Protein AF-A0AAI8WBE4-F1 (afdb_monomer)

Secondary structure (DSSP, 8-state):
------SHHHH-HHHHHHEE--EE--GGGTTT-S-EE--EES-SS-------PPP--PPEEE--TTTT-S--EEEETTEEEE--GGGSSS---HHHHHHS-HHHHHHHHHHHHHHHHTT----HHHHHHHHHHHS--SSHHHHHHHTT--HHHHHHHHHHHHSS-HHHHHHHHHHHHHHHHHH-TT--THHHHTSS-SSHHHHHH-

Mean predicted aligned error: 8.74 Å

Foldseek 3Di:
DFDFDFCQCVPPVVCVVFWDWDWADDPLCVQPDVTDIDTDTPDPDDDDDDGDDAQQLDWDWDDDLVVLDQWTFIDAPVDTDTDGQVPDPDHDDSVVLSVDDPVVNVVSVVVVVVVSCPPHGRDVVSVLLVVCLVAQDLDLVRVQVVVVHDQVVQQVVCCVPRVDGSVVVSVSSLVRSVVVQVPDPPHDCVVVCVRSQVDPVSVVVD

Sequence (206 aa):
MYSPIQVPYIVNPIYQKYFKYPAIVIPSLQDFVICLWEHQSLTQDSYEVNDLIIPDGCIDLFIDFKKQSSNFQVSVKQSMISIAISEFKIPFNLDYFFSLSYSQQKEYFIDYLHQLIEGHTPNQFIKLIDRFSQIPASTIQDLCQDLVVGTRQCQQLFKKYYGISPQLMLLTLRFQYCLKILTDPHASEKKLIALHYYDQSHLIKD

pLDDT: mean 76.63, std 12.12, range [44.84, 94.19]

Solvent-accessible surface area (backbone atoms only — not comparable to full-atom values): 12722 Å² total; per-residue (Å²): 126,57,74,81,76,71,58,46,68,75,74,34,68,67,43,59,72,40,37,48,71,53,76,44,72,49,82,94,42,49,75,82,38,73,60,46,75,46,86,41,75,75,58,91,74,91,76,92,76,93,71,72,85,72,73,59,83,66,75,47,79,46,73,56,81,88,69,68,54,86,46,41,36,32,30,55,84,94,44,79,47,72,47,50,48,83,75,45,93,66,84,75,64,60,72,62,45,73,71,42,55,74,71,53,32,52,51,54,51,52,53,49,53,50,61,74,48,59,96,61,77,73,49,72,69,60,56,42,52,47,58,29,50,78,58,50,67,89,43,68,66,55,51,20,54,78,66,73,42,56,70,72,56,38,43,53,48,29,38,71,77,70,71,39,48,52,66,57,52,52,50,31,40,43,51,44,46,49,48,54,45,76,73,35,94,84,50,60,72,69,58,63,56,69,58,84,31,93,40,72,69,52,58,76,69,109

Radius of gyration: 18.99 Å; Cα contacts (8 Å, |Δi|>4): 205; chains: 1; bounding box: 45×43×49 Å

Structure (mmCIF, N/CA/C/O backbone):
data_AF-A0AAI8WBE4-F1
#
_entry.id   AF-A0AAI8WBE4-F1
#
loop_
_atom_site.group_PDB
_atom_site.id
_atom_site.type_symbol
_atom_site.label_atom_id
_atom_site.label_alt_id
_atom_site.label_comp_id
_atom_site.label_asym_id
_atom_site.label_entity_id
_atom_site.label_seq_id
_atom_site.pdbx_PDB_ins_code
_atom_site.Cartn_x
_atom_site.Cartn_y
_atom_site.Cartn_z
_atom_site.occupancy
_atom_site.B_iso_or_equiv
_atom_site.auth_seq_id
_atom_site.auth_comp_id
_atom_site.auth_asym_id
_atom_site.auth_atom_id
_atom_site.pdbx_PDB_model_num
ATOM 1 N N . MET A 1 1 ? -7.448 13.087 -1.320 1.00 63.97 1 MET A N 1
ATOM 2 C CA . MET A 1 1 ? -7.300 11.638 -1.521 1.00 63.97 1 MET A CA 1
ATOM 3 C C . MET A 1 1 ? -6.040 11.200 -0.802 1.00 63.97 1 MET A C 1
ATOM 5 O O . MET A 1 1 ? -5.084 11.978 -0.784 1.00 63.97 1 MET A O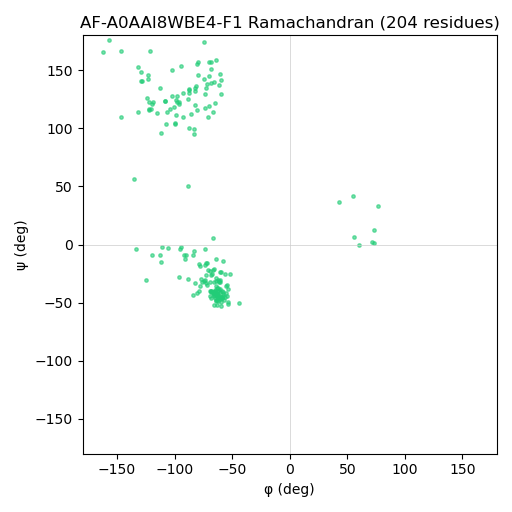 1
ATOM 9 N N . TYR A 1 2 ? -6.068 10.049 -0.138 1.00 72.56 2 TYR A N 1
ATOM 10 C CA . TYR A 1 2 ? -4.865 9.475 0.461 1.00 72.56 2 TYR A CA 1
ATOM 11 C C . TYR A 1 2 ? -3.817 9.209 -0.625 1.00 72.56 2 TYR A C 1
ATOM 13 O O . TYR A 1 2 ? -4.165 8.794 -1.725 1.00 72.56 2 TYR A O 1
ATOM 21 N N . SER A 1 3 ? -2.543 9.443 -0.318 1.00 76.19 3 SER A N 1
ATOM 22 C CA . SER A 1 3 ? -1.429 8.988 -1.147 1.00 76.19 3 SER A CA 1
ATOM 23 C C . SER A 1 3 ? -0.425 8.329 -0.212 1.00 76.19 3 SER A C 1
ATOM 25 O O . SER A 1 3 ? 0.112 9.041 0.644 1.00 76.19 3 SER A O 1
ATOM 27 N N . PRO A 1 4 ? -0.187 7.011 -0.321 1.00 79.00 4 PRO A N 1
ATOM 28 C CA . PRO A 1 4 ? 0.847 6.361 0.466 1.00 79.00 4 PRO A CA 1
ATOM 29 C C . PRO A 1 4 ? 2.200 6.975 0.112 1.00 79.00 4 PRO A C 1
ATOM 31 O O . PRO A 1 4 ? 2.489 7.251 -1.056 1.00 79.00 4 PRO A O 1
ATOM 34 N N . ILE A 1 5 ? 3.010 7.234 1.132 1.00 77.69 5 ILE A N 1
ATOM 35 C CA . ILE A 1 5 ? 4.370 7.732 0.969 1.00 77.69 5 ILE A CA 1
ATOM 36 C C . ILE A 1 5 ? 5.294 6.539 1.095 1.00 77.69 5 ILE A C 1
ATOM 38 O O . ILE A 1 5 ? 5.270 5.838 2.104 1.00 77.69 5 ILE A O 1
ATOM 42 N N . GLN A 1 6 ? 6.117 6.348 0.069 1.00 76.56 6 GLN A N 1
ATOM 43 C CA . GLN A 1 6 ? 7.209 5.389 0.049 1.00 76.56 6 GLN A CA 1
ATOM 44 C C . GLN A 1 6 ? 8.528 6.152 0.163 1.00 76.56 6 GLN A C 1
ATOM 46 O O . GLN A 1 6 ? 8.897 6.944 -0.703 1.00 76.56 6 GLN A O 1
ATOM 51 N N . VAL A 1 7 ? 9.216 5.941 1.283 1.00 68.62 7 VAL A N 1
ATOM 52 C CA . VAL A 1 7 ? 10.467 6.619 1.642 1.00 68.62 7 VAL A CA 1
ATOM 53 C C . VAL A 1 7 ? 11.693 6.135 0.851 1.00 68.62 7 VAL A C 1
ATOM 55 O O . VAL A 1 7 ? 12.537 6.992 0.582 1.00 68.62 7 VAL A O 1
ATOM 58 N N . PRO A 1 8 ? 11.813 4.860 0.412 1.00 66.38 8 PRO A N 1
ATOM 59 C CA . PRO A 1 8 ? 12.969 4.383 -0.353 1.00 66.38 8 PRO A CA 1
ATOM 60 C C . PRO A 1 8 ? 13.444 5.317 -1.463 1.00 66.38 8 PRO A C 1
ATOM 62 O O . PRO A 1 8 ? 14.603 5.726 -1.506 1.00 66.38 8 PRO A O 1
ATOM 65 N N . TYR A 1 9 ? 12.516 5.751 -2.314 1.00 63.03 9 TYR A N 1
ATOM 66 C CA . TYR A 1 9 ? 12.819 6.635 -3.432 1.00 63.03 9 TYR A CA 1
ATOM 67 C C . TYR A 1 9 ? 13.170 8.068 -2.994 1.00 63.03 9 TYR A C 1
ATOM 69 O O . TYR A 1 9 ? 13.841 8.789 -3.725 1.00 63.03 9 TYR A O 1
ATOM 77 N N . ILE A 1 10 ? 12.752 8.500 -1.802 1.00 65.75 10 ILE A N 1
ATOM 78 C CA . ILE A 1 10 ? 13.009 9.852 -1.285 1.00 65.75 10 ILE A CA 1
ATOM 79 C C . ILE A 1 10 ? 14.420 9.955 -0.700 1.00 65.75 10 ILE A C 1
ATOM 81 O O . ILE A 1 10 ? 15.099 10.957 -0.915 1.00 65.75 10 ILE A O 1
ATOM 85 N N . VAL A 1 11 ? 14.867 8.933 0.034 1.00 68.25 11 VAL A N 1
ATOM 86 C CA . VAL A 1 11 ? 16.085 9.027 0.861 1.00 68.25 11 VAL A CA 1
ATOM 87 C C . VAL A 1 11 ? 17.249 8.175 0.370 1.00 68.25 11 VAL A C 1
ATOM 89 O O . VAL A 1 11 ? 18.373 8.397 0.817 1.00 68.25 11 VAL A O 1
ATOM 92 N N . ASN A 1 12 ? 17.022 7.211 -0.529 1.00 78.00 12 ASN A N 1
ATOM 93 C CA . ASN A 1 12 ? 18.075 6.315 -0.994 1.00 78.00 12 ASN A CA 1
ATOM 94 C C . ASN A 1 12 ? 18.629 6.762 -2.367 1.00 78.00 12 ASN A C 1
ATOM 96 O O . ASN A 1 12 ? 17.996 6.526 -3.402 1.00 78.00 12 ASN A O 1
ATOM 100 N N . PRO A 1 13 ? 19.833 7.368 -2.421 1.00 77.81 13 PRO A N 1
ATOM 101 C CA . PRO A 1 13 ? 20.407 7.873 -3.669 1.00 77.81 13 PRO A CA 1
ATOM 102 C C . PRO A 1 13 ? 20.771 6.755 -4.656 1.00 77.81 13 PRO A C 1
ATOM 104 O O . PRO A 1 13 ? 20.788 6.983 -5.864 1.00 77.81 13 PRO A O 1
ATOM 107 N N . ILE A 1 14 ? 21.039 5.536 -4.170 1.00 78.00 14 ILE A N 1
ATOM 108 C CA . ILE A 1 14 ? 21.267 4.364 -5.030 1.00 78.00 14 ILE A CA 1
ATOM 109 C C . ILE A 1 14 ? 19.966 4.019 -5.756 1.00 78.00 14 ILE A C 1
ATOM 111 O O . ILE A 1 14 ? 19.978 3.761 -6.960 1.00 78.00 14 ILE A O 1
ATOM 115 N N . TYR A 1 15 ? 18.843 4.091 -5.041 1.00 78.44 15 TYR A N 1
ATOM 116 C CA . TYR A 1 15 ? 17.525 3.816 -5.594 1.00 78.44 15 TYR A CA 1
ATOM 117 C C . TYR A 1 15 ? 17.148 4.821 -6.684 1.00 78.44 15 TYR A C 1
ATOM 119 O O . TYR A 1 15 ? 16.803 4.423 -7.790 1.00 78.44 15 TYR A O 1
ATOM 127 N N . GLN A 1 16 ? 17.333 6.118 -6.419 1.00 77.00 16 GLN A N 1
ATOM 128 C CA . GLN A 1 16 ? 17.098 7.185 -7.402 1.00 77.00 16 GLN A CA 1
ATOM 129 C C . GLN A 1 16 ? 17.977 7.059 -8.653 1.00 77.00 16 GLN A C 1
ATOM 131 O O . GLN A 1 16 ? 17.570 7.451 -9.745 1.00 77.00 16 GLN A O 1
ATOM 136 N N . LYS A 1 17 ? 19.198 6.533 -8.500 1.00 82.12 17 LYS A N 1
ATOM 137 C CA . LYS A 1 17 ? 20.144 6.388 -9.608 1.00 82.12 17 LYS A CA 1
ATOM 138 C C . LYS A 1 17 ? 19.829 5.188 -10.500 1.00 82.12 17 LYS A C 1
ATOM 140 O O . LYS A 1 17 ? 20.003 5.281 -11.713 1.00 82.12 17 LYS A O 1
ATOM 145 N N . TYR A 1 18 ? 19.433 4.061 -9.911 1.00 84.31 18 TYR A N 1
ATOM 146 C CA . TYR A 1 18 ? 19.353 2.783 -10.625 1.00 84.31 18 TYR A CA 1
ATOM 147 C C . TYR A 1 18 ? 17.940 2.240 -10.806 1.00 84.31 18 TYR A C 1
ATOM 149 O O . TYR A 1 18 ? 17.774 1.288 -11.564 1.00 84.31 18 TYR A O 1
ATOM 157 N N . PHE A 1 19 ? 16.929 2.828 -10.171 1.00 82.94 19 PHE A N 1
ATOM 158 C CA . PHE A 1 19 ? 15.551 2.368 -10.272 1.00 82.94 19 PHE A CA 1
ATOM 159 C C . PHE A 1 19 ? 14.602 3.512 -10.614 1.00 82.94 19 PHE A C 1
ATOM 161 O O . PHE A 1 19 ? 14.700 4.631 -10.113 1.00 82.94 19 PHE A O 1
ATOM 168 N N . LYS A 1 20 ? 13.633 3.201 -11.469 1.00 83.44 20 LYS A N 1
ATOM 169 C CA . LYS A 1 20 ? 12.448 4.017 -11.702 1.00 83.44 20 LYS A CA 1
ATOM 170 C C . LYS A 1 20 ? 11.330 3.461 -10.824 1.00 83.44 20 LYS A C 1
ATOM 172 O O . LYS A 1 20 ? 11.008 2.280 -10.939 1.00 83.44 20 LYS A O 1
ATOM 177 N N . TYR A 1 21 ? 10.782 4.319 -9.959 1.00 82.62 21 TYR A N 1
ATOM 178 C CA . TYR A 1 21 ? 9.764 3.961 -8.963 1.00 82.62 21 TYR A CA 1
ATOM 179 C C . TYR A 1 21 ? 8.586 4.957 -8.866 1.00 82.62 21 TYR A C 1
ATOM 181 O O . TYR A 1 21 ? 8.355 5.543 -7.808 1.00 82.62 21 TYR A O 1
ATOM 189 N N . PRO A 1 22 ? 7.861 5.254 -9.965 1.00 84.19 22 PRO A N 1
ATOM 190 C CA . PRO A 1 22 ? 6.729 6.171 -9.919 1.00 84.19 22 PRO A CA 1
ATOM 191 C C . PRO A 1 22 ? 5.464 5.500 -9.370 1.00 84.19 22 PRO A C 1
ATOM 193 O O . PRO A 1 22 ? 5.171 4.342 -9.674 1.00 84.19 22 PRO A O 1
ATOM 196 N N . ALA A 1 23 ? 4.665 6.287 -8.651 1.00 85.88 23 ALA A N 1
ATOM 197 C CA . ALA A 1 23 ? 3.260 5.987 -8.415 1.00 85.88 23 ALA A CA 1
ATOM 198 C C . ALA A 1 23 ? 2.421 6.445 -9.617 1.00 85.88 23 ALA A C 1
ATOM 200 O O . ALA A 1 23 ? 2.576 7.565 -10.110 1.00 85.88 23 ALA A O 1
ATOM 201 N N . ILE A 1 24 ? 1.511 5.589 -10.068 1.00 88.00 24 ILE A N 1
ATOM 202 C CA . ILE A 1 24 ? 0.591 5.845 -11.174 1.00 88.00 24 ILE A CA 1
ATOM 203 C C . ILE A 1 24 ? -0.832 5.774 -10.624 1.00 88.00 24 ILE A C 1
ATOM 205 O O . ILE A 1 24 ? -1.245 4.758 -10.066 1.00 88.00 24 ILE A O 1
ATOM 209 N N . VAL A 1 25 ? -1.591 6.856 -10.786 1.00 90.44 25 VAL A N 1
ATOM 210 C CA . VAL A 1 25 ? -3.027 6.883 -10.485 1.00 90.44 25 VAL A CA 1
ATOM 211 C C . VAL A 1 25 ? -3.785 6.558 -11.764 1.00 90.44 25 VAL A C 1
ATOM 213 O O . VAL A 1 25 ? -3.528 7.162 -12.804 1.00 90.44 25 VAL A O 1
ATOM 216 N N . ILE A 1 26 ? -4.724 5.618 -11.682 1.00 92.12 26 ILE A N 1
ATOM 217 C CA . ILE A 1 26 ? -5.590 5.230 -12.798 1.00 92.12 26 ILE A CA 1
ATOM 218 C C . ILE A 1 26 ? -6.996 5.771 -12.507 1.00 92.12 26 ILE A C 1
ATOM 220 O O . ILE A 1 26 ? -7.690 5.197 -11.666 1.00 92.12 26 ILE A O 1
ATOM 224 N N . PRO A 1 27 ? -7.441 6.865 -13.162 1.00 91.31 27 PRO A N 1
ATOM 225 C CA . PRO A 1 27 ? -8.697 7.540 -12.817 1.00 91.31 27 PRO A CA 1
ATOM 226 C C . PRO A 1 27 ? -9.924 6.625 -12.843 1.00 91.31 27 PRO A C 1
ATOM 228 O O . PRO A 1 27 ? -10.815 6.746 -12.010 1.00 91.31 27 PRO A O 1
ATOM 231 N N . SER A 1 28 ? -9.957 5.670 -13.770 1.00 91.88 28 SER A N 1
ATOM 232 C CA . SER A 1 28 ? -11.048 4.706 -13.917 1.00 91.88 28 SER A CA 1
ATOM 233 C C . SER A 1 28 ? -11.095 3.651 -12.797 1.00 91.88 28 SER A C 1
ATOM 235 O O . SER A 1 28 ? -12.115 2.987 -12.640 1.00 91.88 28 SER A O 1
ATOM 237 N N . LEU A 1 29 ? -10.022 3.497 -12.013 1.00 91.31 29 LEU A N 1
ATOM 238 C CA . LEU A 1 29 ? -9.918 2.565 -10.882 1.00 91.31 29 LEU A CA 1
ATOM 239 C C . LEU A 1 29 ? -9.863 3.272 -9.520 1.00 91.31 29 LEU A C 1
ATOM 241 O O . LEU A 1 29 ? -9.818 2.588 -8.500 1.00 91.31 29 LEU A O 1
ATOM 245 N N . GLN A 1 30 ? -9.872 4.609 -9.481 1.00 88.50 30 GLN A N 1
ATOM 246 C CA . GLN A 1 30 ? -9.559 5.415 -8.287 1.00 88.50 30 GLN A CA 1
ATOM 247 C C . GLN A 1 30 ? -10.435 5.099 -7.061 1.00 88.50 30 GLN A C 1
ATOM 249 O O . GLN A 1 30 ? -10.028 5.292 -5.920 1.00 88.50 30 GLN A O 1
ATOM 254 N N . ASP A 1 31 ? -11.639 4.591 -7.309 1.00 87.69 31 ASP A N 1
ATOM 255 C CA . ASP A 1 31 ? -12.619 4.215 -6.296 1.00 87.69 31 ASP A CA 1
ATOM 256 C C . ASP A 1 31 ? -12.244 2.921 -5.544 1.00 87.69 31 ASP A C 1
ATOM 258 O O . ASP A 1 31 ? -12.784 2.654 -4.470 1.00 87.69 31 ASP A O 1
ATOM 262 N N . PHE A 1 32 ? -11.325 2.120 -6.093 1.00 87.19 32 PHE A N 1
ATOM 263 C CA . PHE A 1 32 ? -10.859 0.841 -5.540 1.00 87.19 32 PHE A CA 1
ATOM 264 C C . PHE A 1 32 ? -9.340 0.773 -5.360 1.00 87.19 32 PHE A C 1
ATOM 266 O O . PHE A 1 32 ? -8.862 0.084 -4.460 1.00 87.19 32 PHE A O 1
ATOM 273 N N . VAL A 1 33 ? -8.586 1.465 -6.213 1.00 87.44 33 VAL A N 1
ATOM 274 C CA . VAL A 1 33 ? -7.124 1.448 -6.261 1.00 87.44 33 VAL A CA 1
ATOM 275 C C . VAL A 1 33 ? -6.621 2.873 -6.078 1.00 87.44 33 VAL A C 1
ATOM 277 O O . VAL A 1 33 ? -6.859 3.732 -6.922 1.00 87.44 33 VAL A O 1
ATOM 280 N N . ILE A 1 34 ? -5.895 3.116 -4.985 1.00 85.88 34 ILE A N 1
ATOM 281 C CA . ILE A 1 34 ? -5.314 4.434 -4.686 1.00 85.88 34 ILE A CA 1
ATOM 282 C C . ILE A 1 34 ? -4.239 4.789 -5.722 1.00 85.88 34 ILE A C 1
ATOM 284 O O . ILE A 1 34 ? -4.277 5.857 -6.330 1.00 85.88 34 ILE A O 1
ATOM 288 N N . CYS A 1 35 ? -3.283 3.882 -5.931 1.00 87.00 35 CYS A N 1
ATOM 289 C CA . CYS A 1 35 ? -2.249 3.982 -6.953 1.00 87.00 35 CYS A CA 1
ATOM 290 C C . CYS A 1 35 ? -1.611 2.609 -7.220 1.00 87.00 35 CYS A C 1
ATOM 292 O O . CYS A 1 35 ? -1.772 1.669 -6.440 1.00 87.00 35 CYS A O 1
ATOM 294 N N . LEU A 1 36 ? -0.875 2.514 -8.325 1.00 86.50 36 LEU A N 1
ATOM 295 C CA . LEU A 1 36 ? 0.014 1.402 -8.652 1.00 86.50 36 LEU A CA 1
ATOM 296 C C . LEU A 1 36 ? 1.460 1.900 -8.626 1.00 86.50 36 LEU A C 1
ATOM 298 O O . LEU A 1 36 ? 1.753 2.952 -9.193 1.00 86.50 36 LEU A O 1
ATOM 302 N N . TRP A 1 37 ? 2.360 1.143 -8.006 1.00 83.12 37 TRP A N 1
ATOM 303 C CA . TRP A 1 37 ? 3.791 1.446 -8.008 1.00 83.12 37 TRP A CA 1
ATOM 304 C C . TRP A 1 37 ? 4.503 0.626 -9.082 1.00 83.12 37 TRP A C 1
ATOM 306 O O . TRP A 1 37 ? 4.352 -0.592 -9.153 1.00 83.12 37 TRP A O 1
ATOM 316 N N . GLU A 1 38 ? 5.276 1.298 -9.933 1.00 81.81 38 GLU A N 1
ATOM 317 C CA . GLU A 1 38 ? 6.071 0.652 -10.978 1.00 81.81 38 GLU A CA 1
ATOM 318 C C . GLU A 1 38 ? 7.519 0.509 -10.505 1.00 81.81 38 GLU A C 1
ATOM 320 O O . GLU A 1 38 ? 8.205 1.514 -10.406 1.00 81.81 38 GLU A O 1
ATOM 325 N N . HIS A 1 39 ? 8.013 -0.708 -10.254 1.00 80.75 39 HIS A N 1
ATOM 326 C CA . HIS A 1 39 ? 9.421 -0.939 -9.910 1.00 80.75 39 HIS A CA 1
ATOM 327 C C . HIS A 1 39 ? 10.225 -1.424 -11.121 1.00 80.75 39 HIS A C 1
ATOM 329 O O . HIS A 1 39 ? 10.162 -2.599 -11.489 1.00 80.75 39 HIS A O 1
ATOM 335 N N . GLN A 1 40 ? 11.030 -0.546 -11.722 1.00 80.12 40 GLN A N 1
ATOM 336 C CA . GLN A 1 40 ? 11.828 -0.865 -12.908 1.00 80.12 40 GLN A CA 1
ATOM 337 C C . GLN A 1 40 ? 13.321 -0.595 -12.679 1.00 80.12 40 GLN A C 1
ATOM 339 O O . GLN A 1 40 ? 13.709 0.522 -12.348 1.00 80.12 40 GLN A O 1
ATOM 344 N N . SER A 1 41 ? 14.176 -1.597 -12.917 1.00 82.75 41 SER A N 1
ATOM 345 C CA . SER A 1 41 ? 15.634 -1.398 -12.944 1.00 82.75 41 SER A CA 1
ATOM 346 C C . SER A 1 41 ? 16.058 -0.641 -14.204 1.00 82.75 41 SER A C 1
ATOM 348 O O . SER A 1 41 ? 15.631 -0.977 -15.310 1.00 82.75 41 SER A O 1
ATOM 350 N N . LEU A 1 42 ? 16.926 0.353 -14.037 1.00 84.69 42 LEU A N 1
ATOM 351 C CA . LEU A 1 42 ? 17.561 1.129 -15.107 1.00 84.69 42 LEU A CA 1
ATOM 352 C C . LEU A 1 42 ? 18.940 0.574 -15.495 1.00 84.69 42 LEU A C 1
ATOM 354 O O . LEU A 1 42 ? 19.584 1.093 -16.403 1.00 84.69 42 LEU A O 1
ATOM 358 N N . THR A 1 43 ? 19.397 -0.475 -14.811 1.00 80.44 43 THR A N 1
ATOM 359 C CA . THR A 1 43 ? 20.690 -1.128 -15.039 1.00 80.44 43 THR A CA 1
ATOM 360 C C . THR A 1 43 ? 20.543 -2.649 -15.125 1.00 80.44 43 THR A C 1
ATOM 362 O O . THR A 1 43 ? 19.606 -3.236 -14.577 1.00 80.44 43 THR A O 1
ATOM 365 N N . GLN A 1 44 ? 21.466 -3.284 -15.848 1.00 78.44 44 GLN A N 1
ATOM 366 C CA . GLN A 1 44 ? 21.614 -4.742 -15.895 1.00 78.44 44 GLN A CA 1
ATOM 367 C C . GLN A 1 44 ? 22.588 -5.266 -14.832 1.00 78.44 44 GLN A C 1
ATOM 369 O O . GLN A 1 44 ? 22.632 -6.472 -14.587 1.00 78.44 44 GLN A O 1
ATOM 374 N N . ASP A 1 45 ? 23.348 -4.371 -14.203 1.00 80.69 45 ASP A N 1
ATOM 375 C CA . ASP A 1 45 ? 24.311 -4.720 -13.170 1.00 80.69 45 ASP A CA 1
ATOM 376 C C . ASP A 1 45 ? 23.601 -5.167 -11.886 1.00 80.69 45 ASP A C 1
ATOM 378 O O . ASP A 1 45 ? 22.543 -4.656 -11.507 1.00 80.69 45 ASP A O 1
ATOM 382 N N . SER A 1 46 ? 24.203 -6.131 -11.193 1.00 75.31 46 SER A N 1
ATOM 383 C CA . SER A 1 46 ? 23.722 -6.579 -9.890 1.00 75.31 46 SER A CA 1
ATOM 384 C C . SER A 1 46 ? 24.224 -5.645 -8.793 1.00 75.31 46 SER A C 1
ATOM 386 O O . SER A 1 46 ? 25.433 -5.548 -8.572 1.00 75.31 46 SER A O 1
ATOM 388 N N . TYR A 1 47 ? 23.298 -5.032 -8.062 1.00 71.88 47 TYR A N 1
ATOM 389 C CA . TYR A 1 47 ? 23.600 -4.264 -6.860 1.00 71.88 47 TYR A CA 1
ATOM 390 C C . TYR A 1 47 ? 22.730 -4.741 -5.707 1.00 71.88 47 TYR A C 1
ATOM 392 O O . TYR A 1 47 ? 21.546 -5.024 -5.882 1.00 71.88 47 TYR A O 1
ATOM 400 N N . GLU A 1 48 ? 23.326 -4.806 -4.525 1.00 74.69 48 GLU A N 1
ATOM 401 C CA . GLU A 1 48 ? 22.591 -5.015 -3.289 1.00 74.69 48 GLU A CA 1
ATOM 402 C C . GLU A 1 48 ? 22.161 -3.652 -2.750 1.00 74.69 48 GLU A C 1
ATOM 404 O O . GLU A 1 48 ? 22.981 -2.744 -2.584 1.00 74.69 48 GLU A O 1
ATOM 409 N N . VAL A 1 49 ? 20.862 -3.496 -2.512 1.00 72.38 49 VAL A N 1
ATOM 410 C CA . VAL A 1 49 ? 20.298 -2.290 -1.914 1.00 72.38 49 VAL A CA 1
ATOM 411 C C . VAL A 1 49 ? 19.598 -2.699 -0.633 1.00 72.38 49 VAL A C 1
ATOM 413 O O . VAL A 1 49 ? 18.631 -3.455 -0.664 1.00 72.38 49 VAL A O 1
ATOM 416 N N . ASN A 1 50 ? 20.093 -2.188 0.491 1.00 71.38 50 ASN A N 1
ATOM 417 C CA . ASN A 1 50 ? 19.376 -2.269 1.754 1.00 71.38 50 ASN A CA 1
ATOM 418 C C . ASN A 1 50 ? 18.333 -1.165 1.768 1.00 71.38 50 ASN A C 1
ATOM 420 O O . ASN A 1 50 ? 18.681 0.018 1.728 1.00 71.38 50 ASN A O 1
ATOM 424 N N . ASP A 1 51 ? 17.071 -1.570 1.800 1.00 70.88 51 ASP A N 1
ATOM 425 C CA . ASP A 1 51 ? 15.957 -0.650 1.706 1.00 70.88 51 ASP A CA 1
ATOM 426 C C . ASP A 1 51 ? 15.023 -0.767 2.906 1.00 70.88 51 ASP A C 1
ATOM 428 O O . ASP A 1 51 ? 14.791 -1.854 3.444 1.00 70.88 51 ASP A O 1
ATOM 432 N N . LEU A 1 52 ? 14.512 0.379 3.348 1.00 70.31 52 LEU A N 1
ATOM 433 C CA . LEU A 1 52 ? 13.611 0.450 4.487 1.00 70.31 52 LEU A CA 1
ATOM 434 C C . LEU A 1 52 ? 12.178 0.257 3.987 1.00 70.31 52 LEU A C 1
ATOM 436 O O . LEU A 1 52 ? 11.548 1.199 3.506 1.00 70.31 52 LEU A O 1
ATOM 440 N N . ILE A 1 53 ? 11.646 -0.954 4.144 1.00 71.69 53 ILE A N 1
ATOM 441 C CA . ILE A 1 53 ? 10.223 -1.211 3.903 1.00 71.69 53 ILE A CA 1
ATOM 442 C C . ILE A 1 53 ? 9.425 -0.606 5.055 1.00 71.69 53 ILE A C 1
ATOM 444 O O . ILE A 1 53 ? 9.552 -1.024 6.208 1.00 71.69 53 ILE A O 1
ATOM 448 N N . ILE A 1 54 ? 8.579 0.367 4.733 1.00 74.62 54 ILE A N 1
ATOM 449 C CA . ILE A 1 54 ? 7.733 1.048 5.709 1.00 74.62 54 ILE A CA 1
ATOM 450 C C . ILE A 1 54 ? 6.287 0.553 5.656 1.00 74.62 54 ILE A C 1
ATOM 452 O O . ILE A 1 54 ? 5.808 0.159 4.594 1.00 74.62 54 ILE A O 1
ATOM 456 N N . PRO A 1 55 ? 5.561 0.574 6.787 1.00 71.38 55 PRO A N 1
ATOM 457 C CA . PRO A 1 55 ? 4.150 0.232 6.788 1.00 71.38 55 PRO A CA 1
ATOM 458 C C . PRO A 1 55 ? 3.340 1.328 6.086 1.00 71.38 55 PRO A C 1
ATOM 460 O O . PRO A 1 55 ? 3.305 2.481 6.521 1.00 71.38 55 PRO A O 1
ATOM 463 N N . ASP A 1 56 ? 2.652 0.961 5.013 1.00 72.62 56 ASP A N 1
ATOM 464 C CA . ASP A 1 56 ? 1.766 1.848 4.251 1.00 72.62 56 ASP A CA 1
ATOM 465 C C . ASP A 1 56 ? 0.400 1.216 3.929 1.00 72.62 56 ASP A C 1
ATOM 467 O O . ASP A 1 56 ? -0.491 1.881 3.408 1.00 72.62 56 ASP A O 1
ATOM 471 N N . GLY A 1 57 ? 0.208 -0.057 4.289 1.00 69.31 57 GLY A N 1
ATOM 472 C CA . GLY A 1 57 ? -1.040 -0.780 4.058 1.00 69.31 57 GLY A CA 1
ATOM 473 C C . GLY A 1 57 ? -1.264 -1.168 2.596 1.00 69.31 57 GLY A C 1
ATOM 474 O O . GLY A 1 57 ? -2.375 -1.583 2.259 1.00 69.31 57 GLY A O 1
ATOM 475 N N . CYS A 1 58 ? -0.241 -1.054 1.744 1.00 73.69 58 CYS A N 1
ATOM 476 C CA . CYS A 1 58 ? -0.301 -1.527 0.370 1.00 73.69 58 CYS A CA 1
ATOM 477 C C . CYS A 1 58 ? -0.310 -3.059 0.300 1.00 73.69 58 CYS A C 1
ATOM 479 O O . CYS A 1 58 ? 0.110 -3.772 1.216 1.00 73.69 58 CYS A O 1
ATOM 481 N N . ILE A 1 59 ? -0.838 -3.557 -0.815 1.00 72.75 59 ILE A N 1
ATOM 482 C CA . ILE A 1 59 ? -0.731 -4.957 -1.211 1.00 72.75 59 ILE A CA 1
ATOM 483 C C . ILE A 1 59 ? 0.375 -5.016 -2.255 1.00 72.75 59 ILE A C 1
ATOM 485 O O . ILE A 1 59 ? 0.236 -4.418 -3.323 1.00 72.75 59 ILE A O 1
ATOM 489 N N . ASP A 1 60 ? 1.444 -5.748 -1.960 1.00 68.44 60 ASP A N 1
ATOM 490 C CA . ASP A 1 60 ? 2.534 -5.920 -2.914 1.00 68.44 60 ASP A CA 1
ATOM 491 C C . ASP A 1 60 ? 2.240 -7.114 -3.818 1.00 68.44 60 ASP A C 1
ATOM 493 O O . ASP A 1 60 ? 1.881 -8.193 -3.341 1.00 68.44 60 ASP A O 1
ATOM 497 N N . LEU A 1 61 ? 2.417 -6.928 -5.123 1.00 67.88 61 LEU A N 1
ATOM 498 C CA . LEU A 1 61 ? 2.323 -7.985 -6.123 1.00 67.88 61 LEU A CA 1
ATOM 499 C C . LEU A 1 61 ? 3.698 -8.176 -6.758 1.00 67.88 61 LEU A C 1
ATOM 501 O O . LEU A 1 61 ? 4.187 -7.304 -7.473 1.00 67.88 61 LEU A O 1
ATOM 505 N N . PHE A 1 62 ? 4.310 -9.331 -6.513 1.00 66.44 62 PHE A N 1
ATOM 506 C CA . PHE A 1 62 ? 5.594 -9.699 -7.094 1.00 66.44 62 PHE A CA 1
ATOM 507 C C . PHE A 1 62 ? 5.392 -10.686 -8.243 1.00 66.44 62 PHE A C 1
ATOM 509 O O . PHE A 1 62 ? 4.753 -11.733 -8.089 1.00 66.44 62 PHE A O 1
ATOM 516 N N . ILE A 1 63 ? 5.979 -10.350 -9.391 1.00 65.50 63 ILE A N 1
ATOM 517 C CA . ILE A 1 63 ? 6.004 -11.187 -10.590 1.00 65.50 63 ILE A CA 1
ATOM 518 C C . ILE A 1 63 ? 7.468 -11.424 -10.960 1.00 65.50 63 ILE A C 1
ATOM 520 O O . ILE A 1 63 ? 8.198 -10.487 -11.286 1.00 65.50 63 ILE A O 1
ATOM 524 N N . ASP A 1 64 ? 7.908 -12.683 -10.918 1.00 64.38 64 ASP A N 1
ATOM 525 C CA . ASP A 1 64 ? 9.244 -13.067 -11.376 1.00 64.38 64 ASP A CA 1
ATOM 526 C C . ASP A 1 64 ? 9.246 -13.261 -12.901 1.00 64.38 64 ASP A C 1
ATOM 528 O O . ASP A 1 64 ? 8.869 -14.313 -13.426 1.00 64.38 64 ASP A O 1
ATOM 532 N N . PHE A 1 65 ? 9.712 -12.238 -13.620 1.00 64.19 65 PHE A N 1
ATOM 533 C CA . PHE A 1 65 ? 9.843 -12.263 -15.079 1.00 64.19 65 PHE A CA 1
ATOM 534 C C . PHE A 1 65 ? 10.899 -13.255 -15.593 1.00 64.19 65 PHE A C 1
ATOM 536 O O . PHE A 1 65 ? 10.828 -13.660 -16.751 1.00 64.19 65 PHE A O 1
ATOM 543 N N . LYS A 1 66 ? 11.877 -13.664 -14.769 1.00 61.94 66 LYS A N 1
ATOM 544 C CA . LYS A 1 66 ? 12.923 -14.618 -15.182 1.00 61.94 66 LYS A CA 1
ATOM 545 C C . LYS A 1 66 ? 12.442 -16.058 -15.096 1.00 61.94 66 LYS A C 1
ATOM 547 O O . LYS A 1 66 ? 12.875 -16.887 -15.890 1.00 61.94 66 LYS A O 1
ATOM 552 N N . LYS A 1 67 ? 11.575 -16.362 -14.131 1.00 59.94 67 LYS A N 1
ATOM 553 C CA . LYS A 1 67 ? 11.047 -17.718 -13.939 1.00 59.94 67 LYS A CA 1
ATOM 554 C C . LYS A 1 67 ? 9.740 -17.981 -14.677 1.00 59.94 67 LYS A C 1
ATOM 556 O O . LYS A 1 67 ? 9.329 -19.137 -14.682 1.00 59.94 67 LYS A O 1
ATOM 561 N N . GLN A 1 68 ? 9.097 -16.952 -15.254 1.00 59.31 68 GLN A N 1
ATOM 562 C CA . GLN A 1 68 ? 7.751 -17.046 -15.852 1.00 59.31 68 GLN A CA 1
ATOM 563 C C . GLN A 1 68 ? 6.809 -17.869 -14.956 1.00 59.31 68 GLN A C 1
ATOM 565 O O . GLN A 1 68 ? 6.037 -18.708 -15.414 1.00 59.31 68 GLN A O 1
ATOM 570 N N . SER A 1 69 ? 6.959 -17.719 -13.637 1.00 52.41 69 SER A N 1
ATOM 571 C CA . SER A 1 69 ? 6.311 -18.615 -12.690 1.00 52.41 69 SER A CA 1
ATOM 572 C C . SER A 1 69 ? 4.819 -18.330 -12.675 1.00 52.41 69 SER A C 1
ATOM 574 O O . SER A 1 69 ? 4.415 -17.170 -12.623 1.00 52.41 69 SER A O 1
ATOM 576 N N . SER A 1 70 ? 4.002 -19.382 -12.633 1.00 49.53 70 SER A N 1
ATOM 577 C CA . SER A 1 70 ? 2.539 -19.300 -12.707 1.00 49.53 70 SER A CA 1
ATOM 578 C C . SER A 1 70 ? 1.843 -18.627 -11.515 1.00 49.53 70 SER A C 1
ATOM 580 O O . SER A 1 70 ? 0.616 -18.629 -11.418 1.00 49.53 70 SER A O 1
ATOM 582 N N . ASN A 1 71 ? 2.614 -18.083 -10.578 1.00 49.66 71 ASN A N 1
ATOM 583 C CA . ASN A 1 71 ? 2.136 -17.618 -9.290 1.00 49.66 71 ASN A CA 1
ATOM 584 C C . ASN A 1 71 ? 2.490 -16.139 -9.134 1.00 49.66 71 ASN A C 1
AT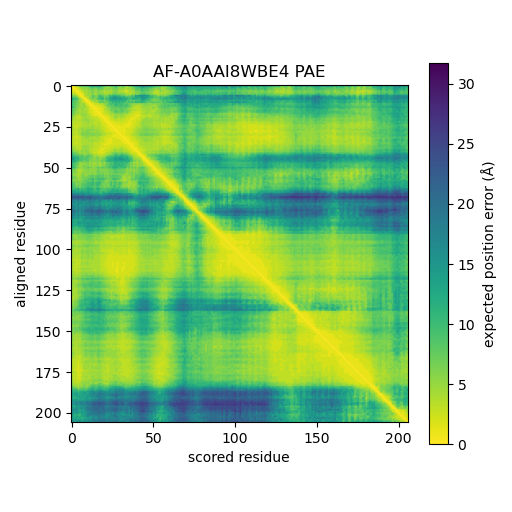OM 586 O O . ASN A 1 71 ? 3.666 -15.780 -9.175 1.00 49.66 71 ASN A O 1
ATOM 590 N N . PHE A 1 72 ? 1.479 -15.297 -8.916 1.00 54.50 72 PHE A N 1
ATOM 591 C CA . PHE A 1 72 ? 1.707 -13.972 -8.347 1.00 54.50 72 PHE A CA 1
ATOM 592 C C . PHE A 1 72 ? 2.025 -14.188 -6.874 1.00 54.50 72 PHE A C 1
ATOM 594 O O . PHE A 1 72 ? 1.322 -14.907 -6.167 1.00 54.50 72 PHE A O 1
ATOM 601 N N . GLN A 1 73 ? 3.108 -13.600 -6.397 1.00 53.25 73 GLN A N 1
ATOM 602 C CA . GLN A 1 73 ? 3.376 -13.598 -4.970 1.00 53.25 73 GLN A CA 1
ATOM 603 C C . GLN A 1 73 ? 2.774 -12.320 -4.416 1.00 53.25 73 GLN A C 1
ATOM 605 O O . GLN A 1 73 ? 3.247 -11.226 -4.707 1.00 53.25 73 GLN A O 1
ATOM 610 N N . VAL A 1 74 ? 1.694 -12.465 -3.658 1.00 53.31 74 VAL A N 1
ATOM 611 C CA . VAL A 1 74 ? 1.092 -11.344 -2.948 1.00 53.31 74 VAL A CA 1
ATOM 612 C C . VAL A 1 74 ? 1.785 -11.233 -1.591 1.00 53.31 74 VAL A C 1
ATOM 614 O O . VAL A 1 74 ? 2.004 -12.228 -0.903 1.00 53.31 74 VAL A O 1
ATOM 617 N N . SER A 1 75 ? 2.180 -10.039 -1.175 1.00 49.31 75 SER A N 1
ATOM 618 C CA . SER A 1 75 ? 2.558 -9.809 0.218 1.00 49.31 75 SER A CA 1
ATOM 619 C C . SER A 1 75 ? 1.474 -8.971 0.860 1.00 49.31 75 SER A C 1
ATOM 621 O O . SER A 1 75 ? 1.138 -7.888 0.387 1.00 49.31 75 SER A O 1
ATOM 623 N N . VAL A 1 76 ? 0.904 -9.494 1.941 1.00 47.66 76 VAL A N 1
ATOM 624 C CA . VAL A 1 76 ? 0.020 -8.729 2.812 1.00 47.66 76 VAL A CA 1
ATOM 625 C C . VAL A 1 76 ? 0.692 -8.742 4.171 1.00 47.66 76 VAL A C 1
ATOM 627 O O . VAL A 1 76 ? 0.886 -9.814 4.744 1.00 47.66 76 VAL A O 1
ATOM 630 N N . LYS A 1 77 ? 1.008 -7.551 4.706 1.00 49.44 77 LYS A N 1
ATOM 631 C CA . LYS A 1 77 ? 1.429 -7.355 6.109 1.00 49.44 77 LYS A CA 1
ATOM 632 C C . LYS A 1 77 ? 2.877 -7.758 6.438 1.00 49.44 77 LYS A C 1
ATOM 634 O O . LYS A 1 77 ? 3.121 -8.248 7.537 1.00 49.44 77 LYS A O 1
ATOM 639 N N . GLN A 1 78 ? 3.821 -7.604 5.502 1.00 48.50 78 GLN A N 1
ATOM 640 C CA . GLN A 1 78 ? 5.227 -8.051 5.643 1.00 48.50 78 GLN A CA 1
ATOM 641 C C . GLN A 1 78 ? 5.393 -9.575 5.860 1.00 48.50 78 GLN A C 1
ATOM 643 O O . GLN A 1 78 ? 6.512 -10.078 5.927 1.00 48.50 78 GLN A O 1
ATOM 648 N N . SER A 1 79 ? 4.291 -10.330 5.914 1.00 44.84 79 SER A N 1
ATOM 649 C CA . SER A 1 79 ? 4.248 -11.780 5.768 1.00 44.84 79 SER A CA 1
ATOM 650 C C . SER A 1 79 ? 3.909 -12.116 4.322 1.00 44.84 79 SER A C 1
ATOM 652 O O . SER A 1 79 ? 2.855 -11.733 3.815 1.00 44.84 79 SER A O 1
ATOM 654 N N . MET A 1 80 ? 4.795 -12.847 3.658 1.00 45.97 80 MET A N 1
ATOM 655 C CA . MET A 1 80 ? 4.600 -13.263 2.276 1.00 45.97 80 MET A CA 1
ATOM 656 C C . MET A 1 80 ? 3.492 -14.325 2.211 1.00 45.97 80 MET A C 1
ATOM 658 O O . MET A 1 80 ? 3.678 -15.447 2.681 1.00 45.97 80 MET A O 1
ATOM 662 N N . ILE A 1 81 ? 2.331 -13.975 1.652 1.00 51.94 81 ILE A N 1
ATOM 663 C CA . ILE A 1 81 ? 1.213 -14.903 1.440 1.00 51.94 81 ILE A CA 1
ATOM 664 C C . ILE A 1 81 ? 1.069 -15.099 -0.064 1.00 51.94 81 ILE A C 1
ATOM 666 O O . ILE A 1 81 ? 0.421 -14.321 -0.753 1.00 51.94 81 ILE A O 1
ATOM 670 N N . SER A 1 82 ? 1.665 -16.164 -0.592 1.00 53.62 82 SER A N 1
ATOM 671 C CA . SER A 1 82 ? 1.516 -16.476 -2.015 1.00 53.62 82 SER A CA 1
ATOM 672 C C . SER A 1 82 ? 0.063 -16.858 -2.310 1.00 53.62 82 SER A C 1
ATOM 674 O O . SER A 1 82 ? -0.401 -17.883 -1.820 1.00 53.62 82 SER A O 1
ATOM 676 N N . ILE A 1 83 ? -0.635 -16.034 -3.093 1.00 60.75 83 ILE A N 1
ATOM 677 C CA . ILE A 1 83 ? -1.969 -16.330 -3.628 1.00 60.75 83 ILE A CA 1
ATOM 678 C C . ILE A 1 83 ? -1.766 -16.684 -5.091 1.00 60.75 83 ILE A C 1
ATOM 680 O O . ILE A 1 83 ? -1.305 -15.851 -5.873 1.00 60.75 83 ILE A O 1
ATOM 684 N N . ALA A 1 84 ? -2.089 -17.915 -5.477 1.00 63.03 84 ALA A N 1
ATOM 685 C CA . ALA A 1 84 ? -1.996 -18.274 -6.882 1.00 63.03 84 ALA A CA 1
ATOM 686 C C . ALA A 1 84 ? -3.035 -17.471 -7.676 1.00 63.03 84 ALA A C 1
ATOM 688 O O . ALA A 1 84 ? -4.175 -17.318 -7.248 1.00 63.03 84 ALA A O 1
ATOM 689 N N . ILE A 1 85 ? -2.674 -16.992 -8.868 1.00 63.47 85 ILE A N 1
ATOM 690 C CA . ILE A 1 85 ? -3.615 -16.272 -9.741 1.00 63.47 85 ILE A CA 1
ATOM 691 C C . ILE A 1 85 ? -4.874 -17.108 -10.001 1.00 63.47 85 ILE A C 1
ATOM 693 O O . ILE A 1 85 ? -5.979 -16.583 -10.088 1.00 63.47 85 ILE A O 1
ATOM 697 N N . SER A 1 86 ? -4.715 -18.428 -10.096 1.00 63.75 86 SER A N 1
ATOM 698 C CA . SER A 1 86 ? -5.818 -19.369 -10.280 1.00 63.75 86 SER A CA 1
ATOM 699 C C . SER A 1 86 ? -6.883 -19.310 -9.179 1.00 63.75 86 SER A C 1
ATOM 701 O O . SER A 1 86 ? -7.954 -19.881 -9.353 1.00 63.75 86 SER A O 1
ATOM 703 N N . GLU A 1 87 ? -6.608 -18.663 -8.044 1.00 68.31 87 GLU A N 1
ATOM 704 C CA . GLU A 1 87 ? -7.582 -18.447 -6.971 1.00 68.31 87 GLU A CA 1
ATOM 705 C C . GLU A 1 87 ? -8.551 -17.290 -7.266 1.00 68.31 87 GLU A C 1
ATOM 707 O O . GLU A 1 87 ? -9.611 -17.199 -6.638 1.00 68.31 87 GLU A O 1
ATOM 712 N N . PHE A 1 88 ? -8.241 -16.414 -8.228 1.00 74.00 88 PHE A N 1
ATOM 713 C CA . PHE A 1 88 ? -9.169 -15.377 -8.667 1.00 74.00 88 PHE A CA 1
ATOM 714 C C . PHE A 1 88 ? -10.283 -15.973 -9.533 1.00 74.00 88 PHE A C 1
ATOM 716 O O . PHE A 1 88 ? -10.072 -16.860 -10.356 1.00 74.00 88 PHE A O 1
ATOM 723 N N . LYS A 1 89 ? -11.505 -15.451 -9.365 1.00 77.94 89 LYS A N 1
ATOM 724 C CA . LYS A 1 89 ? -12.682 -15.900 -10.129 1.00 77.94 89 LYS A CA 1
ATOM 725 C C . LYS A 1 89 ? -12.545 -15.669 -11.632 1.00 77.94 89 LYS A C 1
ATOM 727 O O . LYS A 1 89 ? -13.151 -16.397 -12.414 1.00 77.94 89 LYS A O 1
ATOM 732 N N . ILE A 1 90 ? -11.815 -14.625 -12.010 1.00 83.38 90 ILE A N 1
ATOM 733 C CA . ILE A 1 90 ? -11.561 -14.267 -13.399 1.00 83.38 90 ILE A CA 1
ATOM 734 C C . ILE A 1 90 ? -10.183 -14.830 -13.748 1.00 83.38 90 ILE A C 1
ATOM 736 O O . ILE A 1 90 ? -9.221 -14.521 -13.047 1.00 83.38 90 ILE A O 1
ATOM 740 N N . PRO A 1 91 ? -10.061 -15.677 -14.781 1.00 84.38 91 PRO A N 1
ATOM 741 C CA . PRO A 1 91 ? -8.772 -16.223 -15.166 1.00 84.38 91 PRO A CA 1
ATOM 742 C C . PRO A 1 91 ? -7.881 -15.121 -15.747 1.00 84.38 91 PRO A C 1
ATOM 744 O O . PRO A 1 91 ? -8.327 -14.308 -16.555 1.00 84.38 91 PRO A O 1
ATOM 747 N N . PHE A 1 92 ? -6.601 -15.135 -15.388 1.00 85.56 92 PHE A N 1
ATOM 748 C CA . PHE A 1 92 ? -5.582 -14.273 -15.986 1.00 85.56 92 PHE A CA 1
ATOM 749 C C . PHE A 1 92 ? -4.666 -15.122 -16.867 1.00 85.56 92 PHE A C 1
ATOM 751 O O . PHE A 1 92 ? -4.081 -16.104 -16.400 1.00 85.56 92 PHE A O 1
ATOM 758 N N . ASN A 1 93 ? -4.544 -14.769 -18.147 1.00 87.56 93 ASN A N 1
ATOM 759 C CA . ASN A 1 93 ? -3.732 -15.535 -19.085 1.00 87.56 93 ASN A CA 1
ATOM 760 C C . ASN A 1 93 ? -2.259 -15.127 -18.965 1.00 87.56 93 ASN A C 1
ATOM 762 O O . ASN A 1 93 ? -1.812 -14.158 -19.577 1.00 87.56 93 ASN A O 1
ATOM 766 N N . LEU A 1 94 ? -1.516 -15.890 -18.168 1.00 83.25 94 LEU A N 1
ATOM 767 C CA . LEU A 1 94 ? -0.090 -15.685 -17.933 1.00 83.25 94 LEU A CA 1
ATOM 768 C C . LEU A 1 94 ? 0.768 -15.833 -19.187 1.00 83.25 94 LEU A C 1
ATOM 770 O O . LEU A 1 94 ? 1.664 -15.020 -19.397 1.00 83.25 94 LEU A O 1
ATOM 774 N N . ASP A 1 95 ? 0.488 -16.837 -20.016 1.00 84.44 95 ASP A N 1
ATOM 775 C CA . ASP A 1 95 ? 1.263 -17.090 -21.232 1.00 84.44 95 ASP A CA 1
ATOM 776 C C . ASP A 1 95 ? 1.130 -15.909 -22.195 1.00 84.44 95 ASP A C 1
ATOM 778 O O . ASP A 1 95 ? 2.119 -15.399 -22.725 1.00 84.44 95 ASP A O 1
ATOM 782 N N . TYR A 1 96 ? -0.098 -15.410 -22.358 1.00 88.81 96 TYR A N 1
ATOM 783 C CA . TYR A 1 96 ? -0.354 -14.210 -23.140 1.00 88.81 96 TYR A CA 1
ATOM 784 C C . TYR A 1 96 ? 0.313 -12.987 -22.509 1.00 88.81 96 TYR A C 1
ATOM 786 O O . TYR A 1 96 ? 1.044 -12.285 -23.201 1.00 88.81 96 TYR A O 1
ATOM 794 N N . PHE A 1 97 ? 0.150 -12.768 -21.202 1.00 88.94 97 PHE A N 1
ATOM 795 C CA . PHE A 1 97 ? 0.785 -11.659 -20.490 1.00 88.94 97 PHE A CA 1
ATOM 796 C C . PHE A 1 97 ? 2.308 -11.627 -20.700 1.00 88.94 97 PHE A C 1
ATOM 798 O O . PHE A 1 97 ? 2.855 -10.599 -21.096 1.00 88.94 97 PHE A O 1
ATOM 805 N N . PHE A 1 98 ? 3.009 -12.749 -20.524 1.00 85.69 98 PHE A N 1
ATOM 806 C CA . PHE A 1 98 ? 4.461 -12.808 -20.719 1.00 85.69 98 PHE A CA 1
ATOM 807 C C . PHE A 1 98 ? 4.898 -12.739 -22.191 1.00 85.69 98 PHE A C 1
ATOM 809 O O . PHE A 1 98 ? 6.062 -12.437 -22.450 1.00 85.69 98 PHE A O 1
ATOM 816 N N . SER A 1 99 ? 3.989 -12.952 -23.149 1.00 88.69 99 SER A N 1
ATOM 817 C CA . SER A 1 99 ? 4.262 -12.748 -24.581 1.00 88.69 99 SER A CA 1
ATOM 818 C C . SER A 1 99 ? 4.228 -11.275 -25.015 1.00 88.69 99 SER A C 1
ATOM 820 O O . SER A 1 99 ? 4.759 -10.927 -26.071 1.00 88.69 99 SER A O 1
ATOM 822 N N . LEU A 1 100 ? 3.608 -10.405 -24.212 1.00 90.19 100 LEU A N 1
ATOM 823 C CA . LEU A 1 100 ? 3.443 -8.984 -24.505 1.00 90.19 100 LEU A CA 1
ATOM 824 C C . LEU A 1 100 ? 4.701 -8.168 -24.177 1.00 90.19 100 LEU A C 1
ATOM 826 O O . LEU A 1 100 ? 5.490 -8.515 -23.298 1.00 90.19 100 LEU A O 1
ATOM 830 N N . SER A 1 101 ? 4.858 -7.019 -24.843 1.00 89.56 101 SER A N 1
ATOM 831 C CA . SER A 1 101 ? 5.846 -6.021 -24.415 1.00 89.56 101 SER A CA 1
ATOM 832 C C . SER A 1 101 ? 5.492 -5.458 -23.035 1.00 89.56 101 SER A C 1
ATOM 834 O O . SER A 1 101 ? 4.330 -5.453 -22.634 1.00 89.56 101 SER A O 1
ATOM 836 N N . TYR A 1 102 ? 6.470 -4.893 -22.327 1.00 84.38 102 TYR A N 1
ATOM 837 C CA . TYR A 1 102 ? 6.246 -4.314 -20.999 1.00 84.38 102 TYR A CA 1
ATOM 838 C C . TYR A 1 102 ? 5.112 -3.269 -20.952 1.00 84.38 102 TYR A C 1
ATOM 840 O O . TYR A 1 102 ? 4.332 -3.230 -20.005 1.00 84.38 102 TYR A O 1
ATOM 848 N N . SER A 1 103 ? 4.980 -2.429 -21.986 1.00 88.06 103 SER A N 1
ATOM 849 C CA . SER A 1 103 ? 3.886 -1.447 -22.047 1.00 88.06 103 SER A CA 1
ATOM 850 C C . SER A 1 103 ? 2.522 -2.128 -22.158 1.00 88.06 103 SER A C 1
ATOM 852 O O . SER A 1 103 ? 1.598 -1.783 -21.429 1.00 88.06 103 SER A O 1
ATOM 854 N N . GLN A 1 104 ? 2.423 -3.139 -23.021 1.00 91.50 104 GLN A N 1
ATOM 855 C CA . GLN A 1 104 ? 1.196 -3.908 -23.229 1.00 91.50 104 GLN A CA 1
ATOM 856 C C . GLN A 1 104 ? 0.849 -4.778 -22.014 1.00 91.50 104 GLN A C 1
ATOM 858 O O . GLN A 1 104 ? -0.322 -4.968 -21.71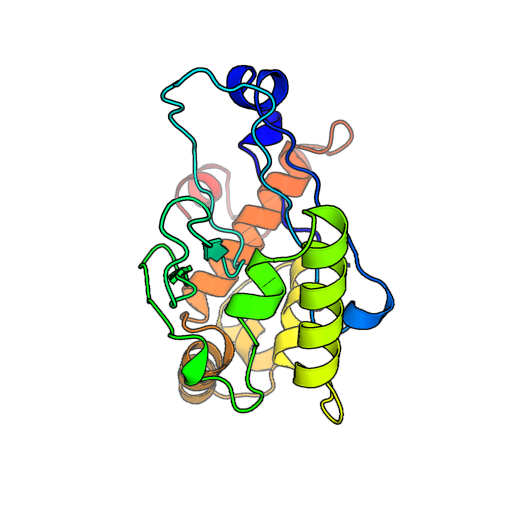5 1.00 91.50 104 GLN A O 1
ATOM 863 N N . GLN A 1 105 ? 1.847 -5.273 -21.277 1.00 88.50 105 GLN A N 1
ATOM 864 C CA . GLN A 1 105 ? 1.640 -5.964 -20.003 1.00 88.50 105 GLN A CA 1
ATOM 865 C C . GLN A 1 105 ? 0.939 -5.062 -18.989 1.00 88.50 105 GLN A C 1
ATOM 867 O O . GLN A 1 105 ? -0.011 -5.491 -18.338 1.00 88.50 105 GLN A O 1
ATOM 872 N N . LYS A 1 106 ? 1.374 -3.802 -18.872 1.00 87.75 106 LYS A N 1
ATOM 873 C CA . LYS A 1 106 ? 0.734 -2.836 -17.971 1.00 87.75 106 LYS A CA 1
ATOM 874 C C . LYS A 1 106 ? -0.725 -2.595 -18.343 1.00 87.75 106 LYS A C 1
ATOM 876 O O . LYS A 1 106 ? -1.577 -2.647 -17.463 1.00 87.75 106 LYS A O 1
ATOM 881 N N . GLU A 1 107 ? -1.005 -2.377 -19.625 1.00 92.88 107 GLU A N 1
ATOM 882 C CA . GLU A 1 107 ? -2.374 -2.204 -20.127 1.00 92.88 107 GLU A CA 1
ATOM 883 C C . GLU A 1 107 ? -3.228 -3.446 -19.843 1.00 92.88 107 GLU A C 1
ATOM 885 O O . GLU A 1 107 ? -4.273 -3.335 -19.211 1.00 92.88 107 GLU A O 1
ATOM 890 N N . TYR A 1 108 ? -2.725 -4.638 -20.174 1.00 92.56 108 TYR A N 1
ATOM 891 C CA . TYR A 1 108 ? -3.419 -5.900 -19.913 1.00 92.56 108 TYR A CA 1
ATOM 892 C C . TYR A 1 108 ? -3.733 -6.110 -18.425 1.00 92.56 108 TYR A C 1
ATOM 894 O O . TYR A 1 108 ? -4.815 -6.575 -18.070 1.00 92.56 108 TYR A O 1
ATOM 902 N N . PHE A 1 109 ? -2.800 -5.761 -17.535 1.00 89.56 109 PHE A N 1
ATOM 903 C CA . PHE A 1 109 ? -3.022 -5.868 -16.096 1.00 89.56 109 PHE A CA 1
ATOM 904 C C . PHE A 1 109 ? -4.062 -4.858 -15.591 1.00 89.56 109 PHE A C 1
ATOM 906 O O . PHE A 1 109 ? -4.914 -5.220 -14.781 1.00 89.56 109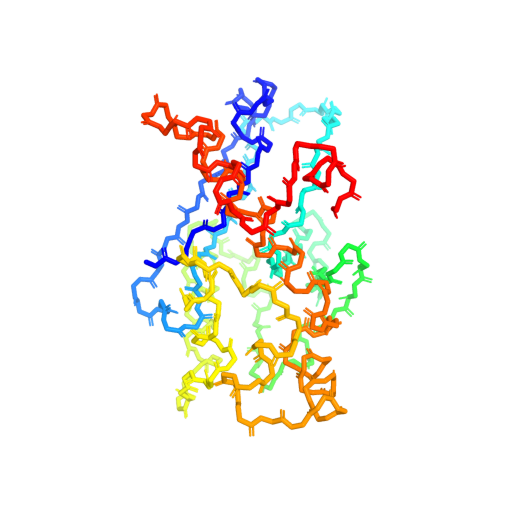 PHE A O 1
ATOM 913 N N . ILE A 1 110 ? -4.043 -3.619 -16.089 1.00 91.69 110 ILE A N 1
ATOM 914 C CA . ILE A 1 110 ? -5.057 -2.604 -15.761 1.00 91.69 110 ILE A CA 1
ATOM 915 C C . ILE A 1 110 ? -6.445 -3.048 -16.245 1.00 91.69 110 ILE A C 1
ATOM 917 O O . ILE A 1 110 ? -7.411 -2.965 -15.484 1.00 91.69 110 ILE A O 1
ATOM 921 N N . ASP A 1 111 ? -6.546 -3.589 -17.458 1.00 94.19 111 ASP A N 1
ATOM 922 C CA . ASP A 1 111 ? -7.797 -4.131 -18.001 1.00 94.19 111 ASP A CA 1
ATOM 923 C C . ASP A 1 111 ? -8.313 -5.313 -17.173 1.00 94.19 111 ASP A C 1
ATOM 925 O O . ASP A 1 111 ? -9.515 -5.452 -16.936 1.00 94.19 111 ASP A O 1
ATOM 929 N N . TYR A 1 112 ? -7.412 -6.158 -16.673 1.00 91.56 112 TYR A N 1
ATOM 930 C CA . TYR A 1 112 ? -7.779 -7.234 -15.762 1.00 91.56 112 TYR A CA 1
ATOM 931 C C . TYR A 1 112 ? -8.305 -6.710 -14.417 1.00 91.56 112 TYR A C 1
ATOM 933 O O . TYR A 1 112 ? -9.311 -7.214 -13.913 1.00 91.56 112 TYR A O 1
ATOM 941 N N . LEU A 1 113 ? -7.692 -5.664 -13.848 1.00 90.31 113 LEU A N 1
ATOM 942 C CA . LEU A 1 113 ? -8.224 -5.007 -12.648 1.00 90.31 113 LEU A CA 1
ATOM 943 C C . LEU A 1 113 ? -9.624 -4.434 -12.895 1.00 90.31 113 LEU A C 1
ATOM 945 O O . LEU A 1 113 ? -10.484 -4.5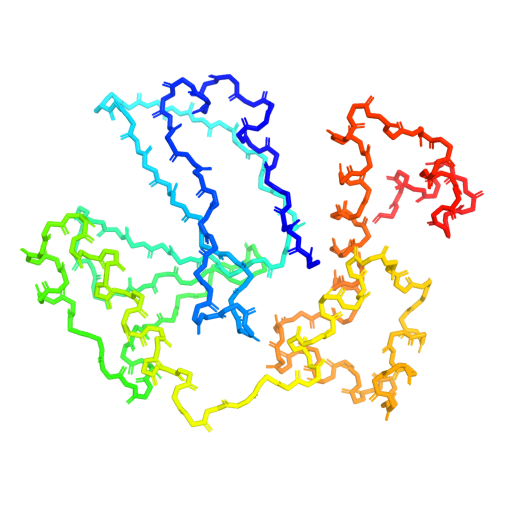59 -12.025 1.00 90.31 113 LEU A O 1
ATOM 949 N N . HIS A 1 114 ? -9.878 -3.870 -14.081 1.00 93.19 114 HIS A N 1
ATOM 950 C CA . HIS A 1 114 ? -11.211 -3.413 -14.477 1.00 93.19 114 HIS A CA 1
ATOM 951 C C . HIS A 1 114 ? -12.247 -4.534 -14.451 1.00 93.19 114 HIS A C 1
ATOM 953 O O . HIS A 1 114 ? -13.320 -4.351 -13.877 1.00 93.19 114 HIS A O 1
ATOM 959 N N . GLN A 1 115 ? -11.911 -5.700 -15.002 1.00 92.75 115 GLN A N 1
ATOM 960 C CA . GLN A 1 115 ? -12.792 -6.869 -14.972 1.00 92.75 1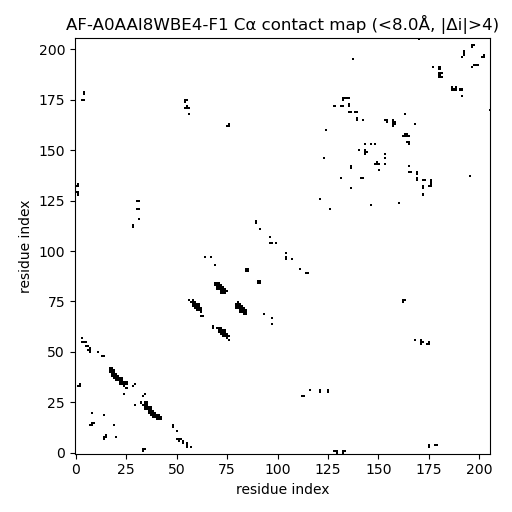15 GLN A CA 1
ATOM 961 C C . GLN A 1 115 ? -13.057 -7.340 -13.536 1.00 92.75 115 GLN A C 1
ATOM 963 O O . GLN A 1 115 ? -14.187 -7.680 -13.196 1.00 92.75 115 GLN A O 1
ATOM 968 N N . LEU A 1 116 ? -12.043 -7.322 -12.662 1.00 87.75 116 LEU A N 1
ATOM 969 C CA . LEU A 1 116 ? -12.200 -7.733 -11.261 1.00 87.75 116 LEU A CA 1
ATOM 970 C C . LEU A 1 116 ? -13.151 -6.832 -10.463 1.00 87.75 116 LEU A C 1
ATOM 972 O O . LEU A 1 116 ? -13.793 -7.314 -9.528 1.00 87.75 116 LEU A O 1
ATOM 976 N N . ILE A 1 117 ? -13.230 -5.543 -10.796 1.00 89.88 117 ILE A N 1
ATOM 977 C CA . ILE A 1 117 ? -14.109 -4.591 -10.102 1.00 89.88 117 ILE A CA 1
ATOM 978 C C . ILE A 1 117 ? -15.457 -4.393 -10.803 1.00 89.88 117 ILE A C 1
ATOM 980 O O . ILE A 1 117 ? -16.313 -3.669 -10.290 1.00 89.88 117 ILE A O 1
ATOM 984 N N . GLU A 1 118 ? -15.672 -5.014 -11.961 1.00 91.44 118 GLU A N 1
ATOM 985 C CA . GLU A 1 118 ? -16.905 -4.857 -12.724 1.00 91.44 118 GLU A CA 1
ATOM 986 C C . GLU A 1 118 ? -18.122 -5.314 -11.902 1.00 91.44 118 GLU A C 1
ATOM 988 O O . GLU A 1 118 ? -18.138 -6.385 -11.295 1.00 91.44 118 GLU A O 1
ATOM 993 N N . GLY A 1 119 ? -19.150 -4.464 -11.828 1.00 89.62 119 GLY A N 1
ATOM 994 C CA . GLY A 1 119 ? -20.350 -4.725 -11.026 1.00 89.62 119 GLY A CA 1
ATOM 995 C C . GLY A 1 119 ? -20.160 -4.595 -9.506 1.00 89.62 119 GLY A C 1
ATOM 996 O O . GLY A 1 119 ? -21.118 -4.791 -8.753 1.00 89.62 119 GLY A O 1
ATOM 997 N N . HIS A 1 120 ? -18.966 -4.233 -9.033 1.00 89.62 120 HIS A N 1
ATOM 998 C CA . HIS A 1 120 ? -18.704 -3.954 -7.625 1.00 89.62 120 HIS A CA 1
ATOM 999 C C . HIS A 1 120 ? -18.818 -2.457 -7.314 1.00 89.62 120 HIS A C 1
ATOM 1001 O O . HIS A 1 120 ? -18.605 -1.594 -8.160 1.00 89.62 120 HIS A O 1
ATOM 1007 N N . THR A 1 121 ? -19.137 -2.132 -6.057 1.00 89.12 121 THR A N 1
ATOM 1008 C CA . THR A 1 121 ? -19.083 -0.756 -5.538 1.00 89.12 121 THR A CA 1
ATOM 1009 C C . THR A 1 121 ? -18.171 -0.694 -4.312 1.00 89.1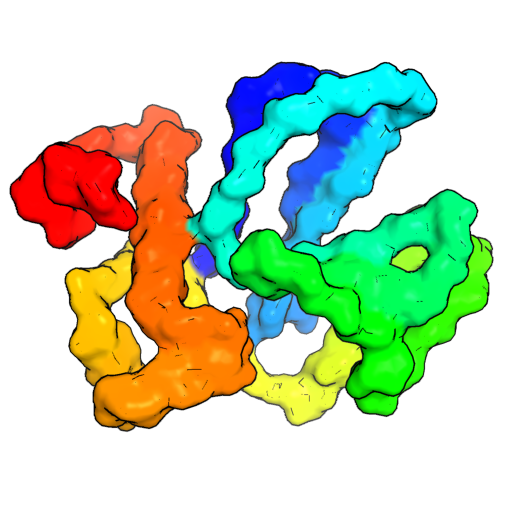2 121 THR A C 1
ATOM 1011 O O . THR A 1 121 ? -18.132 -1.662 -3.539 1.00 89.12 121 THR A O 1
ATOM 1014 N N . PRO A 1 122 ? -17.430 0.411 -4.095 1.00 86.69 122 PRO A N 1
ATOM 1015 C CA . PRO A 1 122 ? -16.540 0.516 -2.950 1.00 86.69 122 PRO A CA 1
ATOM 1016 C C . PRO A 1 122 ? -17.330 0.497 -1.650 1.00 86.69 122 PRO A C 1
ATOM 1018 O O . PRO A 1 122 ? -18.197 1.345 -1.398 1.00 86.69 122 PRO A O 1
ATOM 1021 N N . ASN A 1 123 ? -17.010 -0.472 -0.801 1.00 86.81 123 ASN A N 1
ATOM 1022 C CA . ASN A 1 123 ? -17.619 -0.575 0.514 1.00 86.81 123 ASN A CA 1
ATOM 1023 C C . ASN A 1 123 ? -17.050 0.492 1.473 1.00 86.81 123 ASN A C 1
ATOM 1025 O O . ASN A 1 123 ? -16.100 1.218 1.165 1.00 86.81 123 ASN A O 1
ATOM 1029 N N . GLN A 1 124 ? -17.626 0.572 2.673 1.00 83.62 124 GLN A N 1
ATOM 1030 C CA . GLN A 1 124 ? -17.197 1.535 3.689 1.00 83.62 124 GLN A CA 1
ATOM 1031 C C . GLN A 1 124 ? -15.728 1.386 4.117 1.00 83.62 124 GLN A C 1
ATOM 1033 O O . GLN A 1 124 ? -15.152 2.364 4.566 1.00 83.62 124 GLN A O 1
ATOM 1038 N N . PHE A 1 125 ? -15.115 0.207 3.956 1.00 82.19 125 PHE A N 1
ATOM 1039 C CA . PHE A 1 125 ? -13.715 -0.049 4.307 1.00 82.19 125 PHE A CA 1
ATOM 1040 C C . PHE A 1 125 ? -12.749 0.516 3.261 1.00 82.19 125 PHE A C 1
ATOM 1042 O O . PHE A 1 125 ? -11.708 1.059 3.614 1.00 82.19 125 PHE A O 1
ATOM 1049 N N . ILE A 1 126 ? -13.095 0.493 1.977 1.00 81.50 126 ILE A N 1
ATOM 1050 C CA . ILE A 1 126 ? -12.272 1.183 0.971 1.00 81.50 126 ILE A CA 1
ATOM 1051 C C . ILE A 1 126 ? -12.309 2.698 1.230 1.00 81.50 126 ILE A C 1
ATOM 1053 O O . ILE A 1 126 ? -11.274 3.345 1.358 1.00 81.50 126 ILE A O 1
ATOM 1057 N N . LYS A 1 127 ? -13.509 3.241 1.470 1.00 80.75 127 LYS A N 1
ATOM 1058 C CA . LYS A 1 127 ? -13.720 4.666 1.794 1.00 80.75 127 LYS A CA 1
ATOM 1059 C C . LYS A 1 127 ? -13.119 5.096 3.139 1.00 80.75 127 LYS A C 1
ATOM 1061 O O . LYS A 1 127 ? -12.911 6.287 3.371 1.00 80.75 127 LYS A O 1
ATOM 1066 N N . LEU A 1 128 ? -12.869 4.146 4.040 1.00 79.56 128 LEU A N 1
ATOM 1067 C CA . LEU A 1 128 ? -12.317 4.404 5.367 1.00 79.56 128 LEU A CA 1
ATOM 1068 C C . LEU A 1 128 ? -10.895 4.967 5.285 1.00 79.56 128 LEU A C 1
ATOM 1070 O O . LEU A 1 128 ? -10.568 5.881 6.038 1.00 79.56 128 LEU A O 1
ATOM 1074 N N . ILE A 1 129 ? -10.073 4.466 4.358 1.00 77.06 129 ILE A N 1
ATOM 1075 C CA . ILE A 1 129 ? -8.681 4.912 4.205 1.00 77.06 129 ILE A CA 1
ATOM 1076 C C . ILE A 1 129 ? -8.639 6.393 3.827 1.00 77.06 129 ILE A C 1
ATOM 1078 O O . ILE A 1 129 ? -7.960 7.176 4.487 1.00 77.06 129 ILE A O 1
ATOM 1082 N N . ASP A 1 130 ? -9.430 6.810 2.837 1.00 76.25 130 ASP A N 1
ATOM 1083 C CA . ASP A 1 130 ? -9.506 8.220 2.450 1.00 76.25 130 ASP A CA 1
ATOM 1084 C C . ASP A 1 130 ? -9.949 9.113 3.607 1.00 76.25 130 ASP A C 1
ATOM 1086 O O . ASP A 1 130 ? -9.385 10.193 3.801 1.00 76.25 130 ASP A O 1
ATOM 1090 N N . ARG A 1 131 ? -10.913 8.652 4.412 1.00 74.81 131 ARG A N 1
ATOM 1091 C CA . ARG A 1 131 ? -11.410 9.399 5.570 1.00 74.81 131 ARG A CA 1
ATOM 1092 C C . ARG A 1 131 ? -10.316 9.613 6.617 1.00 74.81 131 ARG A C 1
ATOM 1094 O O . ARG A 1 131 ? -10.067 10.750 7.005 1.00 74.81 131 ARG A O 1
ATOM 1101 N N . PHE A 1 132 ? -9.637 8.547 7.036 1.00 72.81 132 PHE A N 1
ATOM 1102 C CA . PHE A 1 132 ? -8.632 8.630 8.103 1.00 72.81 132 PHE A CA 1
ATOM 1103 C C . PHE A 1 132 ? -7.244 9.068 7.631 1.00 72.81 132 PHE A C 1
ATOM 1105 O O . PHE A 1 132 ? -6.390 9.383 8.453 1.00 72.81 132 PHE A O 1
ATOM 1112 N N . SER A 1 133 ? -7.015 9.151 6.322 1.00 68.56 133 SER A N 1
ATOM 1113 C CA . SER A 1 133 ? -5.791 9.738 5.774 1.00 68.56 133 SER A CA 1
ATOM 1114 C C . SER A 1 133 ? -5.683 11.249 5.969 1.00 68.56 133 SER A C 1
ATOM 1116 O O . SER A 1 133 ? -4.584 11.802 5.903 1.00 68.56 133 SER A O 1
ATOM 1118 N N . GLN A 1 134 ? -6.814 11.937 6.155 1.00 71.19 134 GLN A N 1
ATOM 1119 C CA . GLN A 1 134 ? -6.824 13.384 6.357 1.00 71.19 134 GLN A CA 1
ATOM 1120 C C . GLN A 1 134 ? -6.560 13.740 7.813 1.00 71.19 134 GLN A C 1
ATOM 1122 O O . GLN A 1 134 ? -5.792 14.658 8.080 1.00 71.19 134 GLN A O 1
ATOM 1127 N N . ILE A 1 135 ? -7.200 13.015 8.730 1.00 72.06 135 ILE A N 1
ATOM 1128 C CA . ILE A 1 135 ? -6.993 13.100 10.173 1.00 72.06 135 ILE A CA 1
ATOM 1129 C C . ILE A 1 135 ? -7.200 11.676 10.720 1.00 72.06 135 ILE A C 1
ATOM 1131 O O . ILE A 1 135 ? -8.328 11.176 10.672 1.00 72.06 135 ILE A O 1
ATOM 1135 N N . PRO A 1 136 ? -6.142 10.983 11.178 1.00 70.44 136 PRO A N 1
ATOM 1136 C CA . PRO A 1 136 ? -6.275 9.629 11.708 1.00 70.44 136 PRO A CA 1
ATOM 1137 C C . PRO A 1 136 ? -7.044 9.628 13.036 1.00 70.44 136 PRO A C 1
ATOM 1139 O O . PRO A 1 136 ? -6.984 10.592 13.797 1.00 70.44 136 PRO A O 1
ATOM 1142 N N . ALA A 1 137 ? -7.753 8.535 13.337 1.00 69.19 137 ALA A N 1
ATOM 1143 C CA . ALA A 1 137 ? -8.543 8.428 14.566 1.00 69.19 137 ALA A CA 1
ATOM 1144 C C . ALA A 1 137 ? -7.670 8.546 15.834 1.00 69.19 137 ALA A C 1
ATOM 1146 O O . ALA A 1 137 ? -6.531 8.061 15.889 1.00 69.19 137 ALA A O 1
ATOM 1147 N N . SER A 1 138 ? -8.224 9.122 16.901 1.00 67.62 138 SER A N 1
ATOM 1148 C CA . SER A 1 138 ? -7.525 9.256 18.189 1.00 67.62 138 SER A CA 1
ATOM 1149 C C . SER A 1 138 ? -7.428 7.924 18.936 1.00 67.62 138 SER A C 1
ATOM 1151 O O . SER A 1 138 ? -6.458 7.674 19.651 1.00 67.62 138 SER A O 1
ATOM 1153 N N . THR A 1 139 ? -8.399 7.030 18.752 1.00 80.44 139 THR A N 1
ATOM 1154 C CA . THR A 1 139 ? -8.420 5.702 19.368 1.00 80.44 139 THR A CA 1
ATOM 1155 C C . THR A 1 139 ? -9.067 4.661 18.453 1.00 80.44 139 THR A C 1
ATOM 1157 O O . THR A 1 139 ? -9.759 4.972 17.484 1.00 80.44 139 THR A O 1
ATOM 1160 N N . ILE A 1 140 ? -8.888 3.382 18.796 1.00 81.88 140 ILE A N 1
ATOM 1161 C CA . ILE A 1 140 ? -9.618 2.273 18.160 1.00 81.88 140 ILE A CA 1
ATOM 1162 C C . ILE A 1 140 ? -11.128 2.416 18.392 1.00 81.88 140 ILE A C 1
ATOM 1164 O O . ILE A 1 140 ? -11.920 1.992 17.556 1.00 81.88 140 ILE A O 1
ATOM 1168 N N . GLN A 1 141 ? -11.535 2.995 19.525 1.00 82.56 141 GLN A N 1
ATOM 1169 C CA . GLN A 1 141 ? -12.945 3.171 19.850 1.00 82.56 141 GLN A CA 1
ATOM 1170 C C . GLN A 1 141 ? -13.603 4.152 18.877 1.00 82.56 141 GLN A C 1
ATOM 1172 O O . GLN A 1 141 ? -14.662 3.835 18.340 1.00 82.56 141 GLN A O 1
ATOM 1177 N N . ASP A 1 142 ? -12.927 5.265 18.578 1.00 81.19 142 ASP A N 1
ATOM 1178 C CA . ASP A 1 142 ? -13.377 6.252 17.588 1.00 81.19 142 ASP A CA 1
ATOM 1179 C C . ASP A 1 142 ? -13.486 5.610 16.199 1.00 81.19 142 ASP A C 1
ATOM 1181 O O . ASP A 1 142 ? -14.505 5.733 15.524 1.00 81.19 142 ASP A O 1
ATOM 1185 N N . LEU A 1 143 ? -12.476 4.818 15.816 1.00 81.75 143 LEU A N 1
ATOM 1186 C CA . LEU A 1 143 ? -12.458 4.069 14.557 1.00 81.75 143 LEU A CA 1
ATOM 1187 C C . LEU A 1 143 ? -13.659 3.117 14.422 1.00 81.75 143 LEU A C 1
ATOM 1189 O O . LEU A 1 143 ? -14.261 3.010 13.353 1.00 81.75 143 LEU A O 1
ATOM 1193 N N . CYS A 1 144 ? -14.016 2.408 15.495 1.00 84.00 144 CYS A N 1
ATOM 1194 C CA . CYS A 1 144 ? -15.151 1.487 15.483 1.00 84.00 144 CYS A CA 1
ATOM 1195 C C . CYS A 1 144 ? -16.503 2.221 15.563 1.00 84.00 144 CYS A C 1
ATOM 1197 O O . CYS A 1 144 ? -17.473 1.763 14.955 1.00 84.00 144 CYS A O 1
ATOM 1199 N N . GLN A 1 145 ? -16.570 3.363 16.256 1.00 83.69 145 GLN A N 1
ATOM 1200 C CA . GLN A 1 145 ? -17.766 4.203 16.331 1.00 83.69 145 GLN A CA 1
ATOM 1201 C C . GLN A 1 145 ? -18.102 4.831 14.973 1.00 83.69 145 GLN A C 1
ATOM 1203 O O . GLN A 1 145 ? -19.263 4.798 14.570 1.00 83.69 145 GLN A O 1
ATOM 1208 N N . ASP A 1 146 ? -17.097 5.289 14.226 1.00 80.56 146 ASP A N 1
ATOM 1209 C CA . ASP A 1 146 ? -17.261 5.819 12.866 1.00 80.56 146 ASP A CA 1
ATOM 1210 C C . ASP A 1 146 ? -17.757 4.771 11.864 1.00 80.56 146 ASP A C 1
ATOM 1212 O O . ASP A 1 146 ? -18.438 5.092 10.887 1.00 80.56 146 ASP A O 1
ATOM 1216 N N . LEU A 1 147 ? -17.420 3.506 12.107 1.00 83.88 147 LEU A N 1
ATOM 1217 C CA . LEU A 1 147 ? -17.931 2.363 11.355 1.00 83.88 147 LEU A CA 1
ATOM 1218 C C . LEU A 1 147 ? -19.299 1.875 11.852 1.00 83.88 147 LEU A C 1
ATOM 1220 O O . LEU A 1 147 ? -19.871 0.979 11.232 1.00 83.88 147 LEU A O 1
ATOM 1224 N N . VAL A 1 148 ? -19.818 2.436 12.950 1.00 87.50 148 VAL A N 1
ATOM 1225 C CA . VAL A 1 148 ? -21.075 2.039 13.606 1.00 87.50 148 VAL A CA 1
ATOM 1226 C C . VAL A 1 148 ? -21.082 0.542 13.959 1.00 87.50 148 VAL A C 1
ATOM 1228 O O . VAL A 1 148 ? -22.069 -0.169 13.773 1.00 87.50 148 VAL A O 1
ATOM 1231 N N . VAL A 1 149 ? -19.952 0.031 14.460 1.00 87.50 149 VAL A N 1
ATOM 1232 C CA . VAL A 1 149 ? -19.788 -1.384 14.840 1.00 87.50 149 VAL A CA 1
ATOM 1233 C C . VAL A 1 149 ? -19.221 -1.539 16.247 1.00 87.50 149 VAL A C 1
ATOM 1235 O O . VAL A 1 149 ? -18.406 -0.747 16.715 1.00 87.50 149 VAL A O 1
ATOM 1238 N N . GLY A 1 150 ? -19.608 -2.622 16.925 1.00 89.50 150 GLY A N 1
ATOM 1239 C CA . GLY A 1 150 ? -19.003 -2.994 18.206 1.00 89.50 150 GLY A CA 1
ATOM 1240 C C . GLY A 1 150 ? -17.547 -3.451 18.048 1.00 89.50 150 GLY A C 1
ATOM 1241 O O . GLY A 1 150 ? -17.150 -3.950 16.996 1.00 89.50 150 GLY A O 1
ATOM 1242 N N . THR A 1 151 ? -16.749 -3.363 19.112 1.00 87.44 151 THR A N 1
ATOM 1243 C CA . THR A 1 151 ? -15.300 -3.670 19.109 1.00 87.44 151 THR A CA 1
ATOM 1244 C C . THR A 1 151 ? -14.957 -5.065 18.574 1.00 87.44 151 THR A C 1
ATOM 1246 O O . THR A 1 151 ? -14.060 -5.217 17.744 1.00 87.44 151 THR A O 1
ATOM 1249 N N . ARG A 1 152 ? -15.698 -6.100 18.986 1.00 89.00 152 ARG A N 1
ATOM 1250 C CA . ARG A 1 152 ? -15.502 -7.478 18.497 1.00 89.00 152 ARG A CA 1
ATOM 1251 C C . ARG A 1 152 ? -15.765 -7.596 16.997 1.00 89.00 152 ARG A C 1
ATOM 1253 O O . ARG A 1 152 ? -15.017 -8.262 16.285 1.00 89.00 152 ARG A O 1
ATOM 1260 N N . GLN A 1 153 ? -16.823 -6.947 16.522 1.00 90.56 153 GLN A N 1
ATOM 1261 C CA . GLN A 1 153 ? -17.181 -6.945 15.109 1.00 90.56 153 GLN A CA 1
ATOM 1262 C C . GLN A 1 153 ? -16.156 -6.144 14.297 1.00 90.56 153 GLN A C 1
ATOM 1264 O O . GLN A 1 153 ? -15.720 -6.603 13.249 1.00 90.56 153 GLN A O 1
ATOM 1269 N N . CYS A 1 154 ? -15.692 -5.013 14.828 1.00 90.00 154 CYS A N 1
ATOM 1270 C CA . CYS A 1 154 ? -14.611 -4.200 14.280 1.00 90.00 154 CYS A CA 1
ATOM 1271 C C . CYS A 1 154 ? -13.349 -5.052 14.041 1.00 90.00 154 CYS A C 1
ATOM 1273 O O . CYS A 1 154 ? -12.862 -5.133 12.918 1.00 90.00 154 CYS A O 1
ATOM 1275 N N . GLN A 1 155 ? -12.884 -5.810 15.041 1.00 90.12 155 GLN A N 1
ATOM 1276 C CA . GLN A 1 155 ? -11.736 -6.714 14.870 1.00 90.12 155 GLN A CA 1
ATOM 1277 C C . GLN A 1 155 ? -11.944 -7.756 13.759 1.00 90.12 155 GLN A C 1
ATOM 1279 O O . GLN A 1 155 ? -11.043 -7.987 12.951 1.00 90.12 155 GLN A O 1
ATOM 1284 N N . GLN A 1 156 ? -13.125 -8.376 13.698 1.00 89.38 156 GLN A N 1
ATOM 1285 C CA . GLN A 1 156 ? -13.443 -9.368 12.667 1.00 89.38 156 GLN A CA 1
ATOM 1286 C C . GLN A 1 156 ? -13.494 -8.750 11.268 1.00 89.38 156 GLN A C 1
ATOM 1288 O O . GLN A 1 156 ? -12.975 -9.338 10.322 1.00 89.38 156 GLN A O 1
ATOM 1293 N N . LEU A 1 157 ? -14.091 -7.565 11.133 1.00 89.75 157 LEU A N 1
ATOM 1294 C CA . LEU A 1 157 ? -14.229 -6.877 9.854 1.00 89.75 157 LEU A CA 1
ATOM 1295 C C . LEU A 1 157 ? -12.873 -6.391 9.331 1.00 89.75 157 LEU A C 1
ATOM 1297 O O . LEU A 1 157 ? -12.593 -6.586 8.155 1.00 89.75 157 LEU A O 1
ATOM 1301 N N . PHE A 1 158 ? -11.995 -5.860 10.186 1.00 87.25 158 PHE A N 1
ATOM 1302 C CA . PHE A 1 158 ? -10.641 -5.478 9.768 1.00 87.25 158 PHE A CA 1
ATOM 1303 C C . PHE A 1 158 ? -9.819 -6.689 9.325 1.00 87.25 158 PHE A C 1
ATOM 1305 O O . PHE A 1 158 ? -9.180 -6.646 8.274 1.00 87.25 158 PHE A O 1
ATOM 1312 N N . LYS A 1 159 ? -9.909 -7.809 10.054 1.00 85.88 159 LYS A N 1
ATOM 1313 C CA . LYS A 1 159 ? -9.269 -9.058 9.626 1.00 85.88 159 LYS A CA 1
ATOM 1314 C C . LYS A 1 159 ? -9.830 -9.547 8.288 1.00 85.88 159 LYS A C 1
ATOM 1316 O O . LYS A 1 159 ? -9.068 -10.026 7.459 1.00 85.88 159 LYS A O 1
ATOM 1321 N N . LYS A 1 160 ? -11.143 -9.414 8.073 1.00 84.62 160 LYS A N 1
ATOM 1322 C CA . LYS A 1 160 ? -11.822 -9.828 6.839 1.00 84.62 160 LYS A CA 1
ATOM 1323 C C . LYS A 1 160 ? -11.444 -8.963 5.633 1.00 84.62 160 LYS A C 1
ATOM 1325 O O . LYS A 1 160 ? -11.225 -9.519 4.566 1.00 84.62 160 LYS A O 1
ATOM 1330 N N . TYR A 1 161 ? -11.427 -7.638 5.781 1.00 84.50 161 TYR A N 1
ATOM 1331 C CA . TYR A 1 161 ? -11.277 -6.712 4.650 1.00 84.50 161 TYR A CA 1
ATOM 1332 C C . TYR A 1 161 ? -9.841 -6.242 4.411 1.00 84.50 161 TYR A C 1
ATOM 1334 O O . TYR A 1 161 ? -9.507 -5.949 3.271 1.00 84.50 161 TYR A O 1
ATOM 1342 N N . TYR A 1 162 ? -8.992 -6.197 5.442 1.00 80.62 162 TYR A N 1
ATOM 1343 C CA . TYR A 1 162 ? -7.597 -5.750 5.321 1.00 80.62 162 TYR A CA 1
ATOM 1344 C C . TYR A 1 162 ? -6.568 -6.816 5.721 1.00 80.62 162 TYR A C 1
ATOM 1346 O O . TYR A 1 162 ? -5.372 -6.592 5.589 1.00 80.62 162 TYR A O 1
ATOM 1354 N N . GLY A 1 163 ? -6.984 -7.946 6.307 1.00 80.31 163 GLY A N 1
ATOM 1355 C CA . GLY A 1 163 ? -6.052 -8.952 6.844 1.00 80.31 163 GLY A CA 1
ATOM 1356 C C . GLY A 1 163 ? -5.309 -8.519 8.121 1.00 80.31 163 GLY A C 1
ATOM 1357 O O . GLY A 1 163 ? -4.497 -9.272 8.674 1.00 80.31 163 GLY A O 1
ATOM 1358 N N . ILE A 1 164 ? -5.589 -7.320 8.642 1.00 83.50 164 ILE A N 1
ATOM 1359 C CA . ILE A 1 164 ? -4.903 -6.717 9.793 1.00 83.50 164 ILE A CA 1
ATOM 1360 C C . ILE A 1 164 ? -5.858 -6.397 10.945 1.00 83.50 164 ILE A C 1
ATOM 1362 O O . ILE A 1 164 ? -7.072 -6.479 10.796 1.00 83.50 164 ILE A O 1
ATOM 1366 N N . SER A 1 165 ? -5.317 -6.110 12.132 1.00 87.38 165 SER A N 1
ATOM 1367 C CA . SER A 1 165 ? -6.129 -5.645 13.263 1.00 87.38 165 SER A CA 1
ATOM 1368 C C . SER A 1 165 ? -6.441 -4.148 13.108 1.00 87.38 165 SER A C 1
ATOM 1370 O O . SER A 1 165 ? -5.675 -3.434 12.457 1.00 87.38 165 SER A O 1
ATOM 1372 N N . PRO A 1 166 ? -7.518 -3.636 13.732 1.00 86.75 166 PRO A N 1
ATOM 1373 C CA . PRO A 1 166 ? -7.802 -2.200 13.731 1.00 86.75 166 PRO A CA 1
ATOM 1374 C C . PRO A 1 166 ? -6.685 -1.374 14.386 1.00 86.75 166 PRO A C 1
ATOM 1376 O O . PRO A 1 166 ? -6.425 -0.259 13.953 1.00 86.75 166 PRO A O 1
ATOM 1379 N N . GLN A 1 167 ? -5.982 -1.942 15.373 1.00 85.94 167 GLN A N 1
ATOM 1380 C CA . GLN A 1 167 ? -4.788 -1.345 15.988 1.00 85.94 167 GLN A CA 1
ATOM 1381 C C . GLN A 1 167 ? -3.687 -1.106 14.960 1.00 85.94 167 GLN A C 1
ATOM 1383 O O . GLN A 1 167 ? -3.197 0.009 14.837 1.00 85.94 167 GLN A O 1
ATOM 1388 N N . LEU A 1 168 ? -3.330 -2.151 14.208 1.00 83.50 168 LEU A N 1
ATOM 1389 C CA . LEU A 1 168 ? -2.264 -2.055 13.222 1.00 83.50 168 LEU A CA 1
ATOM 1390 C C . LEU A 1 168 ? -2.645 -1.090 12.099 1.00 83.50 168 LEU A C 1
ATOM 1392 O O . LEU A 1 168 ? -1.819 -0.278 11.713 1.00 83.50 168 LEU A O 1
ATOM 1396 N N . MET A 1 169 ? -3.902 -1.113 11.640 1.00 85.00 169 MET A N 1
ATOM 1397 C CA . MET A 1 169 ? -4.372 -0.141 10.648 1.00 85.00 169 MET A CA 1
ATOM 1398 C C . MET A 1 169 ? -4.252 1.297 11.161 1.00 85.00 169 MET A C 1
ATOM 1400 O O . MET A 1 169 ? -3.775 2.171 10.444 1.00 85.00 169 MET A O 1
ATOM 1404 N N . LEU A 1 170 ? -4.663 1.551 12.407 1.00 82.81 170 LEU A N 1
ATOM 1405 C CA . LEU A 1 170 ? -4.587 2.886 12.988 1.00 82.81 170 LEU A CA 1
ATOM 1406 C C . LEU A 1 170 ? -3.138 3.377 13.105 1.00 82.81 170 LEU A C 1
ATOM 1408 O O . LEU A 1 170 ? -2.856 4.519 12.749 1.00 82.81 170 LEU A O 1
ATOM 1412 N N . LEU A 1 171 ? -2.229 2.504 13.545 1.00 83.81 171 LEU A N 1
ATOM 1413 C CA . LEU A 1 171 ? -0.793 2.785 13.597 1.00 83.81 171 LEU A CA 1
ATOM 1414 C C . LEU A 1 171 ? -0.230 3.087 12.203 1.00 83.81 171 LEU A C 1
ATOM 1416 O O . LEU A 1 171 ? 0.450 4.093 12.030 1.00 83.81 171 LEU A O 1
ATOM 1420 N N . THR A 1 172 ? -0.573 2.289 11.186 1.00 82.75 172 THR A N 1
ATOM 1421 C CA . THR A 1 172 ? -0.153 2.528 9.795 1.00 82.75 172 THR A CA 1
ATOM 1422 C C . THR A 1 172 ? -0.628 3.888 9.281 1.00 82.75 172 THR A C 1
ATOM 1424 O O . THR A 1 172 ? 0.164 4.643 8.720 1.00 82.75 172 THR A O 1
ATOM 1427 N N . LEU A 1 173 ? -1.895 4.245 9.510 1.00 81.56 173 LEU A N 1
ATOM 1428 C CA . LEU A 1 173 ? -2.452 5.530 9.075 1.00 81.56 173 LEU A CA 1
ATOM 1429 C C . LEU A 1 173 ? -1.782 6.719 9.778 1.00 81.56 173 LEU A C 1
ATOM 1431 O O . LEU A 1 173 ? -1.473 7.718 9.129 1.00 81.56 173 LEU A O 1
ATOM 1435 N N . ARG A 1 174 ? -1.513 6.608 11.085 1.00 81.25 174 ARG A N 1
ATOM 1436 C CA . ARG A 1 174 ? -0.778 7.631 11.847 1.00 81.25 174 ARG A CA 1
ATOM 1437 C C . ARG A 1 174 ? 0.645 7.793 11.350 1.00 81.25 174 ARG A C 1
ATOM 1439 O O . ARG A 1 174 ? 1.064 8.915 11.091 1.00 81.25 174 ARG A O 1
ATOM 1446 N N . PHE A 1 175 ? 1.354 6.685 11.165 1.00 82.25 175 PHE A N 1
ATOM 1447 C CA . PHE A 1 175 ? 2.718 6.686 10.657 1.00 82.25 175 PHE A CA 1
ATOM 1448 C C . PHE A 1 175 ? 2.802 7.376 9.287 1.00 82.25 175 PHE A C 1
ATOM 1450 O O . PHE A 1 175 ? 3.603 8.289 9.097 1.00 82.25 175 PHE A O 1
ATOM 1457 N N . GLN A 1 176 ? 1.906 7.026 8.362 1.00 82.25 176 GLN A N 1
ATOM 1458 C CA . GLN A 1 176 ? 1.820 7.637 7.032 1.00 82.25 176 GLN A CA 1
ATOM 1459 C C . GLN A 1 176 ? 1.464 9.129 7.084 1.00 82.25 176 GLN A C 1
ATOM 1461 O O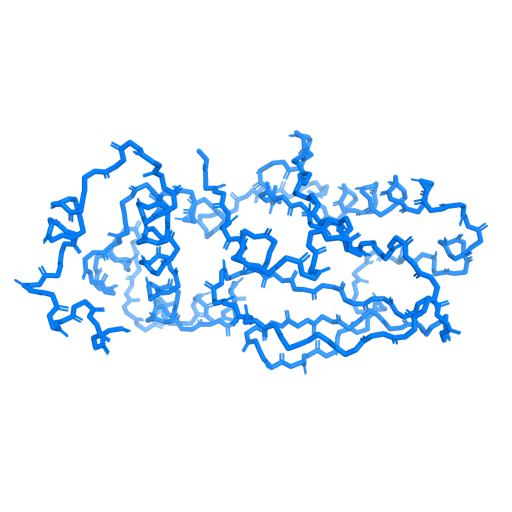 . GLN A 1 176 ? 2.010 9.935 6.329 1.00 82.25 176 GLN A O 1
ATOM 1466 N N . TYR A 1 177 ? 0.588 9.526 8.006 1.00 81.44 177 TYR A N 1
ATOM 1467 C CA . TYR A 1 177 ? 0.255 10.930 8.215 1.00 81.44 177 TYR A CA 1
ATOM 1468 C C . TYR A 1 177 ? 1.433 11.732 8.806 1.00 81.44 177 TYR A C 1
ATOM 1470 O O . TYR A 1 177 ? 1.709 12.846 8.356 1.00 81.44 177 TYR A O 1
ATOM 1478 N N . CYS A 1 178 ? 2.184 11.159 9.752 1.00 81.00 178 CYS A N 1
ATOM 1479 C CA . CYS A 1 178 ? 3.418 11.748 10.275 1.00 81.00 178 CYS A CA 1
ATOM 1480 C C . CYS A 1 178 ? 4.477 11.899 9.178 1.00 81.00 178 CYS A C 1
ATOM 1482 O O . CYS A 1 178 ? 5.060 12.975 9.044 1.00 81.00 178 CYS A O 1
ATOM 1484 N N . LEU A 1 179 ? 4.678 10.866 8.350 1.00 81.31 179 LEU A N 1
ATOM 1485 C CA . LEU A 1 179 ? 5.572 10.937 7.194 1.00 81.31 179 LEU A CA 1
ATOM 1486 C C . LEU A 1 179 ? 5.186 12.075 6.256 1.00 81.31 179 LEU A C 1
ATOM 1488 O O . LEU A 1 179 ? 6.052 12.853 5.877 1.00 81.31 179 LEU A O 1
ATOM 1492 N N . LYS A 1 180 ? 3.893 12.235 5.952 1.00 81.56 180 LYS A N 1
ATOM 1493 C CA . LYS A 1 180 ? 3.402 13.327 5.101 1.00 81.56 180 LYS A CA 1
ATOM 1494 C C . LYS A 1 180 ? 3.819 14.698 5.611 1.00 81.56 180 LYS A C 1
ATOM 1496 O O . LYS A 1 180 ? 4.215 15.537 4.811 1.00 81.56 180 LYS A O 1
ATOM 1501 N N . ILE A 1 181 ? 3.748 14.919 6.921 1.00 80.56 181 ILE A N 1
ATOM 1502 C CA . ILE A 1 181 ? 4.202 16.167 7.538 1.00 80.56 181 ILE A CA 1
ATOM 1503 C C . ILE A 1 181 ? 5.728 16.288 7.470 1.00 80.56 181 ILE A C 1
ATOM 1505 O O . ILE A 1 181 ? 6.225 17.348 7.117 1.00 80.56 181 ILE A O 1
ATOM 1509 N N . LEU A 1 182 ? 6.473 15.223 7.775 1.00 80.25 182 LEU A N 1
ATOM 1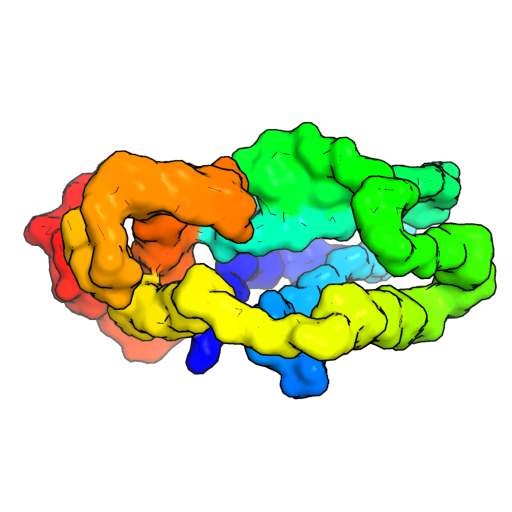510 C CA . LEU A 1 182 ? 7.942 15.242 7.774 1.00 80.25 182 LEU A CA 1
ATOM 1511 C C . LEU A 1 182 ? 8.547 15.447 6.379 1.00 80.25 182 LEU A C 1
ATOM 1513 O O . LEU A 1 182 ? 9.617 16.034 6.256 1.00 80.25 182 LEU A O 1
ATOM 1517 N N . THR A 1 183 ? 7.883 14.959 5.332 1.00 78.38 183 THR A N 1
ATOM 1518 C CA . THR A 1 183 ? 8.340 15.097 3.943 1.00 78.38 183 THR A CA 1
ATOM 1519 C C . THR A 1 183 ? 7.829 16.363 3.254 1.00 78.38 183 THR A C 1
ATOM 1521 O O . THR A 1 183 ? 8.252 16.649 2.136 1.00 78.38 183 THR A O 1
ATOM 1524 N N . ASP A 1 184 ? 6.909 17.110 3.874 1.00 80.56 184 ASP A N 1
ATOM 1525 C CA . ASP A 1 184 ? 6.397 18.370 3.332 1.00 80.56 184 ASP A CA 1
ATOM 1526 C C . ASP A 1 184 ? 7.329 19.529 3.740 1.00 80.56 184 ASP A C 1
ATOM 1528 O O . ASP A 1 184 ? 7.372 19.894 4.918 1.00 80.56 184 ASP A O 1
ATOM 1532 N N . PRO A 1 185 ? 8.049 20.160 2.790 1.00 74.31 185 PRO A N 1
ATOM 1533 C CA . PRO A 1 185 ? 9.001 21.232 3.087 1.00 74.31 185 PRO A CA 1
ATOM 1534 C C . PRO A 1 185 ? 8.346 22.493 3.675 1.00 74.31 185 PRO A C 1
ATOM 1536 O O . PRO A 1 185 ? 9.046 23.380 4.163 1.00 74.31 185 PRO A O 1
ATOM 1539 N N . HIS A 1 186 ? 7.016 22.600 3.624 1.00 77.62 186 HIS A N 1
ATOM 1540 C CA . HIS A 1 186 ? 6.251 23.723 4.160 1.00 77.62 186 HIS A CA 1
ATOM 1541 C C . HIS A 1 186 ? 5.510 23.388 5.459 1.00 77.62 186 HIS A C 1
ATOM 1543 O O . HIS A 1 186 ? 4.866 24.267 6.047 1.00 77.62 186 HIS A O 1
ATOM 1549 N N . ALA A 1 187 ? 5.566 22.142 5.929 1.00 72.75 187 ALA A N 1
ATOM 1550 C CA . ALA A 1 187 ? 4.884 21.761 7.150 1.00 72.75 187 ALA A CA 1
ATOM 1551 C C . ALA A 1 187 ? 5.696 22.152 8.392 1.00 72.75 187 ALA A C 1
ATOM 1553 O O . ALA A 1 187 ? 6.904 21.968 8.483 1.00 72.75 187 ALA A O 1
ATOM 1554 N N . SER A 1 188 ? 5.006 22.700 9.395 1.00 68.56 188 SER A N 1
ATOM 1555 C CA . SER A 1 188 ? 5.615 22.965 10.697 1.00 68.56 188 SER A CA 1
ATOM 1556 C C . SER A 1 188 ? 5.612 21.695 11.540 1.00 68.56 188 SER A C 1
ATOM 1558 O O . SER A 1 188 ? 4.551 21.101 11.738 1.00 68.56 188 SER A O 1
ATOM 1560 N N . GLU A 1 189 ? 6.754 21.362 12.144 1.00 62.69 189 GLU A N 1
ATOM 1561 C CA . GLU A 1 189 ? 6.886 20.298 13.154 1.00 62.69 189 GLU A CA 1
ATOM 1562 C C . GLU A 1 189 ? 5.875 20.438 14.306 1.00 62.69 189 GLU A C 1
ATOM 1564 O O . GLU A 1 189 ? 5.455 19.447 14.897 1.00 62.69 189 GLU A O 1
ATOM 1569 N N . LYS A 1 190 ? 5.375 21.653 14.588 1.00 62.50 190 LYS A N 1
ATOM 1570 C CA . LYS A 1 190 ? 4.315 21.876 15.588 1.00 62.50 190 LYS A CA 1
ATOM 1571 C C . LYS A 1 190 ? 3.006 21.144 15.257 1.00 62.50 190 LYS A C 1
ATOM 1573 O O . LYS A 1 190 ? 2.244 20.845 16.173 1.00 62.50 190 LYS A O 1
ATOM 1578 N N . LYS A 1 191 ? 2.750 20.811 13.984 1.00 65.88 191 LYS A N 1
ATOM 1579 C CA . LYS A 1 191 ? 1.614 19.963 13.580 1.00 65.88 191 LYS A CA 1
ATOM 1580 C C . LYS A 1 191 ? 1.770 18.508 14.044 1.00 65.88 191 LYS A C 1
ATOM 1582 O O . LYS A 1 191 ? 0.752 17.859 14.250 1.00 65.88 191 LYS A O 1
ATOM 1587 N N . LEU A 1 192 ? 3.000 18.021 14.250 1.00 62.47 192 LEU A N 1
ATOM 1588 C CA . LEU A 1 192 ? 3.280 16.678 14.788 1.00 62.47 192 LEU A CA 1
ATOM 1589 C C . LEU A 1 192 ? 2.962 16.573 16.282 1.00 62.47 192 LEU A C 1
ATOM 1591 O O . LEU A 1 192 ? 2.507 15.535 16.746 1.00 62.47 192 LEU A O 1
ATOM 1595 N N . ILE A 1 193 ? 3.149 17.660 17.032 1.00 57.75 193 ILE A N 1
ATOM 1596 C CA . ILE A 1 193 ? 2.812 17.710 18.464 1.00 57.75 193 ILE A CA 1
ATOM 1597 C C . ILE A 1 193 ? 1.294 17.860 18.660 1.00 57.75 193 ILE A C 1
ATOM 1599 O O . ILE A 1 193 ? 0.733 17.343 19.616 1.00 57.75 193 ILE A O 1
ATOM 1603 N N . ALA A 1 194 ? 0.597 18.509 17.722 1.00 58.16 194 ALA A N 1
ATOM 1604 C CA . ALA A 1 194 ? -0.866 18.625 17.737 1.00 58.16 194 ALA A CA 1
ATOM 1605 C C . ALA A 1 194 ? -1.602 17.319 17.364 1.00 58.16 194 ALA A C 1
ATOM 1607 O O . ALA A 1 194 ? -2.831 17.262 17.383 1.00 58.16 194 ALA A O 1
ATOM 1608 N N . LEU A 1 195 ? -0.859 16.278 16.997 1.00 60.81 195 LEU A N 1
ATOM 1609 C CA . LEU A 1 195 ? -1.343 15.074 16.338 1.00 60.81 195 LEU A CA 1
ATOM 1610 C C . LEU A 1 195 ? -1.802 14.011 17.343 1.00 60.81 195 LEU A C 1
ATOM 1612 O O . LEU A 1 195 ? -1.372 12.874 17.283 1.00 60.81 195 LEU A O 1
ATOM 1616 N N . HIS A 1 196 ? -2.643 14.372 18.311 1.00 62.44 196 HIS A N 1
ATOM 1617 C CA . HIS A 1 196 ? -3.164 13.450 19.339 1.00 62.44 196 HIS A CA 1
ATOM 1618 C C . HIS A 1 196 ? -2.095 12.694 20.167 1.00 62.44 196 HIS A C 1
ATOM 1620 O O . HIS A 1 196 ? -2.444 11.843 20.984 1.00 62.44 196 HIS A O 1
ATOM 1626 N N . TYR A 1 197 ? -0.811 13.021 20.001 1.00 59.59 197 TYR A N 1
ATOM 1627 C CA . TYR A 1 197 ? 0.290 12.562 20.833 1.00 59.59 197 TYR A CA 1
ATOM 1628 C C . TYR A 1 197 ? 0.433 13.519 22.007 1.00 59.59 197 TYR A C 1
ATOM 1630 O O . TYR A 1 197 ? 0.467 14.734 21.832 1.00 59.59 197 TYR A O 1
ATOM 1638 N N . TYR A 1 198 ? 0.503 12.966 23.215 1.00 51.91 198 TYR A N 1
ATOM 1639 C CA . TYR A 1 198 ? 0.633 13.771 24.427 1.00 51.91 198 TYR A CA 1
ATOM 1640 C C . TYR A 1 198 ? 1.962 14.546 24.453 1.00 51.91 198 TYR A C 1
ATOM 1642 O O . TYR A 1 198 ? 2.010 15.692 24.896 1.00 51.91 198 TYR A O 1
ATOM 1650 N N . ASP A 1 199 ? 3.032 13.933 23.934 1.00 53.06 199 ASP A N 1
ATOM 1651 C CA . ASP A 1 199 ? 4.358 14.527 23.791 1.00 53.06 199 ASP A CA 1
ATOM 1652 C C . ASP A 1 199 ? 5.189 13.820 22.695 1.00 53.06 199 ASP A C 1
ATOM 1654 O O . ASP A 1 199 ? 4.778 12.813 22.108 1.00 53.06 199 ASP A O 1
ATOM 1658 N N . GLN A 1 200 ? 6.387 14.349 22.426 1.00 51.59 200 GLN A N 1
ATOM 1659 C CA . GLN A 1 200 ? 7.340 13.787 21.462 1.00 51.59 200 GLN A CA 1
ATOM 1660 C C . GLN A 1 200 ? 7.797 12.362 21.833 1.00 51.59 200 GLN A C 1
ATOM 1662 O O . GLN A 1 200 ? 8.055 11.554 20.947 1.00 51.59 200 GLN A O 1
ATOM 1667 N N . SER A 1 201 ? 7.891 12.027 23.124 1.00 59.69 201 SER A N 1
ATOM 1668 C CA . SER A 1 201 ? 8.305 10.688 23.566 1.00 59.69 201 SER A CA 1
ATOM 1669 C C . SER A 1 201 ? 7.214 9.648 23.310 1.00 59.69 201 SER A C 1
ATOM 1671 O O . SER A 1 201 ? 7.533 8.508 22.987 1.00 59.69 201 SER A O 1
ATOM 1673 N N . HIS A 1 202 ? 5.942 10.033 23.432 1.00 60.19 202 HIS A N 1
ATOM 1674 C CA . HIS A 1 202 ? 4.789 9.218 23.065 1.00 60.19 202 HIS A CA 1
ATOM 1675 C C . HIS A 1 202 ? 4.764 8.979 21.553 1.00 60.19 202 HIS A C 1
ATOM 1677 O O . HIS A 1 202 ? 4.583 7.846 21.136 1.00 60.19 202 HIS A O 1
ATOM 1683 N N . LEU A 1 203 ? 5.036 10.008 20.740 1.00 62.59 203 LEU A N 1
ATOM 1684 C CA . LEU A 1 203 ? 5.167 9.873 19.282 1.00 62.59 203 LEU A CA 1
ATOM 1685 C C . LEU A 1 203 ? 6.305 8.928 18.866 1.00 62.59 203 LEU A C 1
ATOM 1687 O O . LEU A 1 203 ? 6.140 8.165 17.929 1.00 62.59 203 LEU A O 1
ATOM 1691 N N . ILE A 1 204 ? 7.458 8.987 19.538 1.00 59.06 204 ILE A N 1
ATOM 1692 C CA . ILE A 1 204 ? 8.617 8.131 19.220 1.00 59.06 204 ILE A CA 1
ATOM 1693 C C . ILE A 1 204 ? 8.394 6.671 19.658 1.00 59.06 204 ILE A C 1
ATOM 1695 O O . ILE A 1 204 ? 9.032 5.768 19.119 1.00 59.06 204 ILE A O 1
ATOM 1699 N N . LYS A 1 205 ? 7.545 6.436 20.667 1.00 61.00 205 LYS A N 1
ATOM 1700 C CA . LYS A 1 205 ? 7.275 5.101 21.226 1.00 61.00 205 LYS A CA 1
ATOM 1701 C C . LYS A 1 205 ? 6.140 4.340 20.536 1.00 61.00 205 LYS A C 1
ATOM 1703 O O . LYS A 1 205 ? 6.159 3.113 20.617 1.00 61.00 205 LYS A O 1
ATOM 1708 N N . ASP A 1 206 ? 5.150 5.048 19.995 1.00 58.81 206 ASP A N 1
ATOM 1709 C CA . ASP A 1 206 ? 3.990 4.491 19.270 1.00 58.81 206 ASP A CA 1
ATOM 1710 C C . ASP A 1 206 ? 4.400 3.999 17.870 1.00 58.81 206 ASP A C 1
ATOM 1712 O O . ASP A 1 206 ? 3.886 2.939 17.444 1.00 58.81 206 ASP A O 1
#

Nearest PDB structures (foldseek):
  6swi-assembly1_A  TM=6.806E-01  e=1.322E+00  Geobacillus stearothermophilus

Organism: Enterococcus mundtii (NCBI:txid53346)